Protein 7CKJ (pdb70)

Sequence (206 aa):
MRGIVTIDGPSASGKSSVARRVAAALGVPYLSSGLLYRAAAFLALRAGVDPGDEEGLLALLEGLGVRLLAQAEGNRVLADGEDLTSFLHTPEVDRVVSAVARLPGVRAWVNRRLKEVPPPFVAEGRDMGTAVFPEAAHKFYLTASPEVRAWRRARERPQAYEEVLRDLLRRDERDQSAPAPDALVLDTGGMTLDEVVAWVLAHIRR

InterPro domains:
  IPR003136 Cytidylate kinase [MF_00238] (3-208)
  IPR003136 Cytidylate kinase [TIGR00017] (3-204)
  IPR011994 Cytidylate kinase domain [PF02224] (5-207)
  IPR011994 Cytidylate kinase domain [cd02020] (4-190)
  IPR027417 P-loop containing nucleoside triphosphate hydrolase [G3DSA:3.40.50.300] (1-208)
  IPR027417 P-loop containing nucleoside triphosphate hydrolase [SSF52540] (4-207)

Solvent-accessible surface area: 10203 Å² total; per-residue (Å²): 60,222,29,14,0,0,0,8,0,30,17,21,0,11,18,49,35,0,0,81,82,0,1,60,52,33,67,20,62,18,3,15,3,26,7,0,17,31,0,0,1,11,15,5,75,150,48,69,58,102,50,61,77,55,149,27,0,32,66,37,0,95,63,57,36,0,121,34,48,46,86,72,161,19,8,88,0,24,4,122,60,99,56,4,10,90,83,0,92,35,27,69,0,10,118,50,27,48,41,4,20,179,19,103,10,0,70,43,2,0,22,114,50,0,124,129,42,106,74,40,0,0,0,1,2,93,11,0,4,50,61,6,7,79,121,6,77,48,13,6,20,0,43,14,44,42,89,40,11,0,152,55,28,15,169,129,28,119,38,68,72,107,62,8,26,111,15,2,77,127,68,67,135,173,141,176,28,62,49,10,140,92,17,54,72,17,71,5,48,70,46,81,42,91,90,0,13,62,138,0,16,64,55,10,140,226

Structure (mmCIF, N/CA/C/O backbone):
data_7CKJ
#
_entry.id   7CKJ
#
_cell.length_a   61.746
_cell.length_b   61.746
_cell.length_c   111.332
_cell.angle_alpha   90.000
_cell.angle_beta   90.000
_cell.angle_gamma   120.000
#
_symmetry.space_group_name_H-M   'P 65'
#
loop_
_entity.id
_entity.type
_entity.pdbx_description
1 polymer 'Cytidylate kinase'
2 non-polymer "CYTIDINE-5'-MONOPHOSPHATE"
3 water water
#
loop_
_atom_site.group_PDB
_atom_site.id
_atom_site.type_symbol
_atom_site.label_atom_id
_atom_site.label_alt_id
_atom_site.label_comp_id
_atom_site.label_asym_id
_atom_site.label_entity_id
_atom_site.label_seq_id
_atom_site.pdbx_PDB_ins_code
_atom_site.Cartn_x
_atom_site.Cartn_y
_atom_site.Cartn_z
_atom_site.occupancy
_atom_site.B_iso_or_equiv
_atom_site.auth_seq_id
_atom_site.auth_comp_id
_atom_site.auth_asym_id
_atom_site.auth_atom_id
_atom_site.pdbx_PDB_model_num
ATOM 1 N N . MET A 1 1 ? 47.341 5.301 -18.075 1.00 25.54 1 MET A N 1
ATOM 2 C CA . MET A 1 1 ? 47.718 5.789 -16.730 1.00 23.90 1 MET A CA 1
ATOM 3 C C . MET A 1 1 ? 48.086 4.551 -15.914 1.00 25.19 1 MET A C 1
ATOM 4 O O . MET A 1 1 ? 47.228 3.724 -15.576 1.00 25.76 1 MET A O 1
ATOM 9 N N . ARG A 1 2 ? 49.377 4.408 -15.623 1.00 26.46 2 ARG A N 1
ATOM 10 C CA . ARG A 1 2 ? 49.860 3.246 -14.871 1.00 27.42 2 ARG A CA 1
ATOM 11 C C . ARG A 1 2 ? 50.302 3.559 -13.437 1.00 25.94 2 ARG A C 1
ATOM 12 O O . ARG A 1 2 ? 50.775 2.662 -12.713 1.00 26.82 2 ARG A O 1
ATOM 20 N N . GLY A 1 3 ? 50.185 4.831 -13.047 1.00 24.07 3 GLY A N 1
ATOM 21 C CA . GLY A 1 3 ? 50.540 5.269 -11.710 1.00 20.70 3 GLY A CA 1
ATOM 22 C C . GLY A 1 3 ? 49.295 5.591 -10.885 1.00 18.17 3 GLY A C 1
ATOM 23 O O . GLY A 1 3 ? 48.272 4.916 -10.976 1.00 18.04 3 GLY A O 1
ATOM 24 N N . ILE A 1 4 ? 49.419 6.639 -10.094 1.00 16.85 4 ILE A N 1
ATOM 25 C CA . ILE A 1 4 ? 48.314 7.041 -9.234 1.00 15.49 4 ILE A CA 1
ATOM 26 C C . ILE A 1 4 ? 47.831 8.429 -9.533 1.00 14.94 4 ILE A C 1
ATOM 27 O O . ILE A 1 4 ? 48.604 9.347 -9.729 1.00 14.70 4 ILE A O 1
ATOM 32 N N . VAL A 1 5 ? 46.507 8.572 -9.496 1.00 11.94 5 VAL A N 1
ATOM 33 C CA . VAL A 1 5 ? 45.849 9.852 -9.609 1.00 12.12 5 VAL A CA 1
ATOM 34 C C . VAL A 1 5 ? 45.209 10.103 -8.247 1.00 11.57 5 VAL A C 1
ATOM 35 O O . VAL A 1 5 ? 44.559 9.204 -7.700 1.00 12.20 5 VAL A O 1
ATOM 39 N N . THR A 1 6 ? 45.367 11.299 -7.710 1.00 11.01 6 THR A N 1
ATOM 40 C CA . THR A 1 6 ? 44.655 11.643 -6.469 1.00 10.70 6 THR A CA 1
ATOM 41 C C . THR A 1 6 ? 43.704 12.778 -6.747 1.00 10.81 6 THR A C 1
ATOM 42 O O . THR A 1 6 ? 44.023 13.711 -7.500 1.00 11.38 6 THR A O 1
ATOM 46 N N . ILE A 1 7 ? 42.523 12.702 -6.125 1.00 10.16 7 ILE A N 1
ATOM 47 C CA . ILE A 1 7 ? 41.485 13.749 -6.270 1.00 9.85 7 ILE A CA 1
ATOM 48 C C . ILE A 1 7 ? 40.979 14.013 -4.875 1.00 11.15 7 ILE A C 1
ATOM 49 O O . ILE A 1 7 ? 40.312 13.172 -4.286 1.00 11.55 7 ILE A O 1
ATOM 54 N N . ASP A 1 8 ? 41.404 15.129 -4.297 1.00 10.78 8 ASP A N 1
ATOM 55 C CA . ASP A 1 8 ? 40.999 15.515 -2.946 1.00 11.55 8 ASP A CA 1
ATOM 56 C C . ASP A 1 8 ? 40.066 16.728 -2.923 1.00 11.28 8 ASP A C 1
ATOM 57 O O . ASP A 1 8 ? 40.007 17.497 -3.911 1.00 12.34 8 ASP A O 1
ATOM 62 N N . GLY A 1 9 ? 39.314 16.891 -1.834 1.00 11.61 9 GLY A N 1
ATOM 63 C CA . GLY A 1 9 ? 38.479 18.072 -1.737 1.00 12.23 9 GLY A CA 1
ATOM 64 C C . GLY A 1 9 ? 37.696 17.920 -0.458 1.00 12.97 9 GLY A C 1
ATOM 65 O O . GLY A 1 9 ? 37.663 16.829 0.193 1.00 11.54 9 GLY A O 1
ATOM 66 N N . PRO A 1 10 ? 37.000 18.969 -0.083 1.00 11.78 10 PRO A N 1
ATOM 67 C CA . PRO A 1 10 ? 36.204 18.925 1.126 1.00 11.49 10 PRO A CA 1
ATOM 68 C C . PRO A 1 10 ? 34.907 18.108 0.884 1.00 10.62 10 PRO A C 1
ATOM 69 O O . PRO A 1 10 ? 34.630 17.643 -0.245 1.00 10.77 10 PRO A O 1
ATOM 73 N N . SER A 1 11 ? 34.096 17.950 1.937 1.00 12.16 11 SER A N 1
ATOM 74 C CA . SER A 1 11 ? 32.873 17.158 1.733 1.00 13.59 11 SER A CA 1
ATOM 75 C C . SER A 1 11 ? 31.942 17.713 0.666 1.00 14.20 11 SER A C 1
ATOM 76 O O . SER A 1 11 ? 31.801 18.943 0.522 1.00 13.77 11 SER A O 1
ATOM 79 N N . ALA A 1 12 ? 31.374 16.811 -0.110 1.00 13.47 12 ALA A N 1
ATOM 80 C CA . ALA A 1 12 ? 30.454 17.149 -1.192 1.00 13.99 12 ALA A CA 1
ATOM 81 C C . ALA A 1 12 ? 31.050 18.110 -2.238 1.00 14.56 12 ALA A C 1
ATOM 82 O O . ALA A 1 12 ? 30.327 18.819 -2.960 1.00 15.73 12 ALA A O 1
ATOM 84 N N . SER A 1 13 ? 32.367 18.113 -2.381 1.00 12.74 13 SER A N 1
ATOM 85 C CA . SER A 1 13 ? 33.017 18.936 -3.398 1.00 13.69 13 SER A CA 1
ATOM 86 C C . SER A 1 13 ? 32.931 18.300 -4.790 1.00 14.20 13 SER A C 1
ATOM 87 O O . SER A 1 13 ? 33.287 18.947 -5.787 1.00 15.08 13 SER A O 1
ATOM 90 N N . GLY A 1 14 ? 32.497 17.040 -4.867 1.00 14.31 14 GLY A N 1
ATOM 91 C CA . GLY A 1 14 ? 32.411 16.331 -6.146 1.00 14.72 14 GLY A CA 1
ATOM 92 C C . GLY A 1 14 ? 33.564 15.332 -6.323 1.00 12.91 14 GLY A C 1
ATOM 93 O O . GLY A 1 14 ? 33.513 14.604 -7.317 1.00 14.11 14 GLY A O 1
ATOM 94 N N . LYS A 1 15 ? 34.547 15.285 -5.410 1.00 13.87 15 LYS A N 1
ATOM 95 C CA . LYS A 1 15 ? 35.672 14.380 -5.639 1.00 12.87 15 LYS A CA 1
ATOM 96 C C . LYS A 1 15 ? 35.284 12.919 -5.786 1.00 13.34 15 LYS A C 1
ATOM 97 O O . LYS A 1 15 ? 35.932 12.210 -6.538 1.00 13.29 15 LYS A O 1
ATOM 103 N N . SER A 1 16 ? 34.219 12.485 -5.124 1.00 14.28 16 SER A N 1
ATOM 104 C CA . SER A 1 16 ? 33.855 11.069 -5.257 1.00 14.13 16 SER A CA 1
ATOM 105 C C . SER A 1 16 ? 33.334 10.708 -6.636 1.00 13.56 16 SER A C 1
ATOM 106 O O . SER A 1 16 ? 33.869 9.779 -7.277 1.00 15.04 16 SER A O 1
ATOM 109 N N . SER A 1 17 ? 32.332 11.449 -7.144 1.00 12.65 17 SER A N 1
ATOM 110 C CA . SER A 1 17 ? 31.813 11.168 -8.454 1.00 13.05 17 SER A CA 1
ATOM 111 C C . SER A 1 17 ? 32.848 11.468 -9.530 1.00 12.09 17 SER A C 1
ATOM 112 O O . SER A 1 17 ? 32.949 10.744 -10.509 1.00 14.45 17 SER A O 1
ATOM 115 N N . VAL A 1 18 ? 33.665 12.514 -9.355 1.00 12.13 18 VAL A N 1
ATOM 116 C CA . VAL A 1 18 ? 34.681 12.793 -10.374 1.00 12.20 18 VAL A CA 1
ATOM 117 C C . VAL A 1 18 ? 35.679 11.628 -10.393 1.00 11.95 18 VAL A C 1
ATOM 118 O O . VAL A 1 18 ? 36.069 11.173 -11.477 1.00 13.51 18 VAL A O 1
ATOM 122 N N . ALA A 1 19 ? 36.097 11.160 -9.215 1.00 12.48 19 ALA A N 1
ATOM 123 C CA . ALA A 1 19 ? 37.047 10.052 -9.169 1.00 12.08 19 ALA A CA 1
ATOM 124 C C . ALA A 1 19 ? 36.490 8.790 -9.799 1.00 11.89 19 ALA A C 1
ATOM 125 O O . ALA A 1 19 ? 37.172 8.143 -10.575 1.00 12.46 19 ALA A O 1
ATOM 127 N N . ARG A 1 20 ? 35.244 8.464 -9.485 1.00 13.03 20 ARG A N 1
ATOM 128 C CA . ARG A 1 20 ? 34.633 7.289 -10.075 1.00 13.17 20 ARG A CA 1
ATOM 129 C C . ARG A 1 20 ? 34.608 7.404 -11.599 1.00 13.41 20 ARG A C 1
ATOM 130 O O . ARG A 1 20 ? 34.930 6.440 -12.311 1.00 14.72 20 ARG A O 1
ATOM 138 N N . ARG A 1 21 ? 34.208 8.564 -12.129 1.00 12.33 21 ARG A N 1
ATOM 139 C CA . ARG A 1 21 ? 34.110 8.751 -13.592 1.00 13.35 21 ARG A CA 1
ATOM 140 C C . ARG A 1 21 ? 35.471 8.779 -14.293 1.00 12.75 21 ARG A C 1
ATOM 141 O O . ARG A 1 21 ? 35.638 8.227 -15.371 1.00 14.48 21 ARG A O 1
ATOM 149 N N . VAL A 1 22 ? 36.439 9.435 -13.676 1.00 12.43 22 VAL A N 1
ATOM 150 C CA . VAL A 1 22 ? 37.752 9.505 -14.238 1.00 12.50 22 VAL A CA 1
ATOM 151 C C . VAL A 1 22 ? 38.329 8.079 -14.274 1.00 11.48 22 VAL A C 1
ATOM 152 O O . VAL A 1 22 ? 38.899 7.683 -15.293 1.00 12.92 22 VAL A O 1
ATOM 156 N N . ALA A 1 23 ? 38.243 7.364 -13.145 1.00 12.62 23 ALA A N 1
ATOM 157 C CA . ALA A 1 23 ? 38.748 6.016 -13.101 1.00 11.98 23 ALA A CA 1
ATOM 158 C C . ALA A 1 23 ? 38.092 5.145 -14.164 1.00 14.11 23 ALA A C 1
ATOM 159 O O . ALA A 1 23 ? 38.798 4.413 -14.847 1.00 14.31 23 ALA A O 1
ATOM 161 N N . ALA A 1 24 ? 36.772 5.214 -14.288 1.00 14.15 24 ALA A N 1
ATOM 162 C CA . ALA A 1 24 ? 36.125 4.381 -15.314 1.00 16.15 24 ALA A CA 1
ATOM 163 C C . ALA A 1 24 ? 36.649 4.692 -16.711 1.00 18.14 24 ALA A C 1
ATOM 164 O O . ALA A 1 24 ? 36.891 3.802 -17.539 1.00 19.52 24 ALA A O 1
ATOM 166 N N . ALA A 1 25 ? 36.790 5.979 -17.010 1.00 15.82 25 ALA A N 1
ATOM 167 C CA . ALA A 1 25 ? 37.271 6.386 -18.309 1.00 16.81 25 ALA A CA 1
ATOM 168 C C . ALA A 1 25 ? 38.689 5.912 -18.600 1.00 16.52 25 ALA A C 1
ATOM 169 O O . ALA A 1 25 ? 39.036 5.718 -19.755 1.00 18.27 25 ALA A O 1
ATOM 171 N N . LEU A 1 26 ? 39.514 5.721 -17.566 1.00 16.40 26 LEU A N 1
ATOM 172 C CA . LEU A 1 26 ? 40.892 5.274 -17.685 1.00 14.83 26 LEU A CA 1
ATOM 173 C C . LEU A 1 26 ? 41.028 3.750 -17.624 1.00 16.52 26 LEU A C 1
ATOM 174 O O . LEU A 1 26 ? 42.119 3.201 -17.903 1.00 18.35 26 LEU A O 1
ATOM 179 N N . GLY A 1 27 ? 39.954 3.109 -17.203 1.00 16.32 27 GLY A N 1
ATOM 180 C CA . GLY A 1 27 ? 39.968 1.655 -17.049 1.00 17.58 27 GLY A CA 1
ATOM 181 C C . GLY A 1 27 ? 40.807 1.213 -15.868 1.00 18.58 27 GLY A C 1
ATOM 182 O O . GLY A 1 27 ? 41.547 0.228 -15.951 1.00 18.58 27 GLY A O 1
ATOM 183 N N . VAL A 1 28 ? 40.696 1.943 -14.751 1.00 15.38 28 VAL A N 1
ATOM 184 C CA . VAL A 1 28 ? 41.440 1.613 -13.533 1.00 15.05 28 VAL A CA 1
ATOM 185 C C . VAL A 1 28 ? 40.484 1.727 -12.341 1.00 15.54 28 VAL A C 1
ATOM 186 O O . VAL A 1 28 ? 39.419 2.327 -12.445 1.00 15.05 28 VAL A O 1
ATOM 190 N N . PRO A 1 29 ? 40.835 1.113 -11.219 1.00 15.69 29 PRO A N 1
ATOM 191 C CA . PRO A 1 29 ? 39.930 1.235 -10.085 1.00 14.34 29 PRO A CA 1
ATOM 192 C C . PRO A 1 29 ? 39.986 2.632 -9.437 1.00 13.80 29 PRO A C 1
ATOM 193 O O . PRO A 1 29 ? 40.971 3.404 -9.598 1.00 13.99 29 PRO A O 1
ATOM 197 N N . TYR A 1 30 ? 38.934 2.928 -8.706 1.00 14.20 30 TYR A N 1
ATOM 198 C CA . TYR A 1 30 ? 39.032 4.105 -7.856 1.00 14.33 30 TYR A CA 1
ATOM 199 C C . TYR A 1 30 ? 38.839 3.610 -6.391 1.00 14.52 30 TYR A C 1
ATOM 200 O O . TYR A 1 30 ? 38.182 2.585 -6.114 1.00 14.63 30 TYR A O 1
ATOM 209 N N . LEU A 1 31 ? 39.491 4.340 -5.496 1.00 12.14 31 LEU A N 1
ATOM 210 C CA . LEU A 1 31 ? 39.492 4.059 -4.060 1.00 12.44 31 LEU A CA 1
ATOM 211 C C . LEU A 1 31 ? 38.864 5.225 -3.306 1.00 11.53 31 LEU A C 1
ATOM 212 O O . LEU A 1 31 ? 39.408 6.339 -3.364 1.00 12.77 31 LEU A O 1
ATOM 217 N N . SER A 1 32 ? 37.785 4.958 -2.562 1.00 12.01 32 SER A N 1
ATOM 218 C CA . SER A 1 32 ? 37.163 6.011 -1.772 1.00 13.06 32 SER A CA 1
ATOM 219 C C . SER A 1 32 ? 37.664 5.964 -0.312 1.00 11.14 32 SER A C 1
ATOM 220 O O . SER A 1 32 ? 37.167 5.178 0.524 1.00 13.07 32 SER A O 1
ATOM 223 N N . SER A 1 33 ? 38.620 6.785 0.052 1.00 10.11 33 SER A N 1
ATOM 224 C CA . SER A 1 33 ? 39.143 6.764 1.416 1.00 9.98 33 SER A CA 1
ATOM 225 C C . SER A 1 33 ? 38.066 7.057 2.435 1.00 11.17 33 SER A C 1
ATOM 226 O O . SER A 1 33 ? 38.021 6.462 3.525 1.00 11.47 33 SER A O 1
ATOM 229 N N . GLY A 1 34 ? 37.149 7.968 2.087 1.00 10.72 34 GLY A N 1
ATOM 230 C CA . GLY A 1 34 ? 36.092 8.281 3.020 1.00 10.56 34 GLY A CA 1
ATOM 231 C C . GLY A 1 34 ? 35.174 7.141 3.360 1.00 8.93 34 GLY A C 1
ATOM 232 O O . GLY A 1 34 ? 34.632 7.144 4.446 1.00 10.14 34 GLY A O 1
ATOM 233 N N . LEU A 1 35 ? 34.988 6.207 2.432 1.00 10.54 35 LEU A N 1
ATOM 234 C CA . LEU A 1 35 ? 34.145 5.076 2.716 1.00 10.15 35 LEU A CA 1
ATOM 235 C C . LEU A 1 35 ? 34.770 4.260 3.855 1.00 10.37 35 LEU A C 1
ATOM 236 O O . LEU A 1 35 ? 34.036 3.739 4.698 1.00 10.72 35 LEU A O 1
ATOM 241 N N . LEU A 1 36 ? 36.112 4.185 3.948 1.00 10.34 36 LEU A N 1
ATOM 242 C CA . LEU A 1 36 ? 36.706 3.464 5.056 1.00 9.63 36 LEU A CA 1
ATOM 243 C C . LEU A 1 36 ? 36.498 4.184 6.392 1.00 9.59 36 LEU A C 1
ATOM 244 O O . LEU A 1 36 ? 36.227 3.583 7.411 1.00 10.87 36 LEU A O 1
ATOM 249 N N . TYR A 1 37 ? 36.612 5.525 6.379 1.00 9.99 37 TYR A N 1
ATOM 250 C CA . TYR A 1 37 ? 36.361 6.259 7.626 1.00 9.38 37 TYR A CA 1
ATOM 251 C C . TYR A 1 37 ? 34.884 6.090 8.021 1.00 8.36 37 TYR A C 1
ATOM 252 O O . TYR A 1 37 ? 34.582 5.922 9.220 1.00 8.72 37 TYR A O 1
ATOM 261 N N . ARG A 1 38 ? 33.976 6.172 7.026 1.00 9.08 38 ARG A N 1
ATOM 262 C CA . ARG A 1 38 ? 32.548 5.959 7.307 1.00 9.49 38 ARG A CA 1
ATOM 263 C C . ARG A 1 38 ? 32.315 4.571 7.897 1.00 11.02 38 ARG A C 1
ATOM 264 O O . ARG A 1 38 ? 31.550 4.440 8.869 1.00 10.77 38 ARG A O 1
ATOM 272 N N . ALA A 1 39 ? 32.957 3.548 7.324 1.00 10.76 39 ALA A N 1
ATOM 273 C CA . ALA A 1 39 ? 32.804 2.206 7.884 1.00 9.94 39 ALA A CA 1
ATOM 274 C C . ALA A 1 39 ? 33.321 2.133 9.339 1.00 10.95 39 ALA A C 1
ATOM 275 O O . ALA A 1 39 ? 32.708 1.525 10.188 1.00 10.92 39 ALA A O 1
ATOM 277 N N . ALA A 1 40 ? 34.463 2.757 9.630 1.00 10.26 40 ALA A N 1
ATOM 278 C CA . ALA A 1 40 ? 34.970 2.705 10.986 1.00 11.28 40 ALA A CA 1
ATOM 279 C C . ALA A 1 40 ? 33.961 3.366 11.932 1.00 11.72 40 ALA A C 1
ATOM 280 O O . ALA A 1 40 ? 33.708 2.871 13.040 1.00 12.22 40 ALA A O 1
ATOM 282 N N . ALA A 1 41 ? 33.362 4.495 11.529 1.00 10.94 41 ALA A N 1
ATOM 283 C CA . ALA A 1 41 ? 32.375 5.161 12.380 1.00 11.36 41 ALA A CA 1
ATOM 284 C C . ALA A 1 41 ? 31.124 4.312 12.587 1.00 10.19 41 ALA A C 1
ATOM 285 O O . ALA A 1 41 ? 30.651 4.200 13.739 1.00 11.11 41 ALA A O 1
ATOM 287 N N . PHE A 1 42 ? 30.609 3.775 11.491 1.00 10.33 42 PHE A N 1
ATOM 288 C CA . PHE A 1 42 ? 29.420 2.914 11.573 1.00 11.19 42 PHE A CA 1
ATOM 289 C C . PHE A 1 42 ? 29.689 1.711 12.469 1.00 12.95 42 PHE A C 1
ATOM 290 O O . PHE A 1 42 ? 28.874 1.386 13.342 1.00 13.29 42 PHE A O 1
ATOM 298 N N . LEU A 1 43 ? 30.828 1.068 12.281 1.00 12.54 43 LEU A N 1
ATOM 299 C CA . LEU A 1 43 ? 31.118 -0.096 13.125 1.00 12.59 43 LEU A CA 1
ATOM 300 C C . LEU A 1 43 ? 31.270 0.320 14.581 1.00 12.35 43 LEU A C 1
ATOM 301 O O . LEU A 1 43 ? 30.757 -0.367 15.476 1.00 13.32 43 LEU A O 1
ATOM 306 N N . ALA A 1 44 ? 31.943 1.444 14.870 1.00 10.55 44 ALA A N 1
ATOM 307 C CA . ALA A 1 44 ? 32.091 1.875 16.266 1.00 11.89 44 ALA A CA 1
ATOM 308 C C . ALA A 1 44 ? 30.698 2.143 16.874 1.00 11.29 44 ALA A C 1
ATOM 309 O O . ALA A 1 44 ? 30.457 1.778 18.043 1.00 12.36 44 ALA A O 1
ATOM 311 N N . LEU A 1 45 ? 29.813 2.763 16.117 1.00 11.50 45 LEU A N 1
ATOM 312 C CA . LEU A 1 45 ? 28.453 3.029 16.635 1.00 13.26 45 LEU A CA 1
ATOM 313 C C . LEU A 1 45 ? 27.742 1.727 16.954 1.00 14.42 45 LEU A C 1
ATOM 314 O O . LEU A 1 45 ? 27.294 1.522 18.083 1.00 15.64 45 LEU A O 1
ATOM 319 N N . ARG A 1 46 ? 27.685 0.851 15.969 1.00 13.30 46 ARG A N 1
ATOM 320 C CA . ARG A 1 46 ? 26.926 -0.400 16.159 1.00 15.28 46 ARG A CA 1
ATOM 321 C C . ARG A 1 46 ? 27.535 -1.274 17.216 1.00 14.49 46 ARG A C 1
ATOM 322 O O . ARG A 1 46 ? 26.803 -2.034 17.929 1.00 16.54 46 ARG A O 1
ATOM 330 N N . ALA A 1 47 ? 28.839 -1.215 17.368 1.00 13.21 47 ALA A N 1
ATOM 331 C CA . ALA A 1 47 ? 29.496 -2.027 18.370 1.00 12.53 47 ALA A CA 1
ATOM 332 C C . ALA A 1 47 ? 29.265 -1.561 19.813 1.00 14.20 47 ALA A C 1
ATOM 333 O O . ALA A 1 47 ? 29.525 -2.276 20.777 1.00 13.73 47 ALA A O 1
ATOM 335 N N . GLY A 1 48 ? 28.797 -0.332 19.973 1.00 13.22 48 GLY A N 1
ATOM 336 C CA . GLY A 1 48 ? 28.565 0.146 21.331 1.00 14.78 48 GLY A CA 1
ATOM 337 C C . GLY A 1 48 ? 29.823 0.492 22.096 1.00 13.85 48 GLY A C 1
ATOM 338 O O . GLY A 1 48 ? 29.814 0.490 23.329 1.00 16.11 48 GLY A O 1
ATOM 339 N N . VAL A 1 49 ? 30.936 0.752 21.411 1.00 14.95 49 VAL A N 1
ATOM 340 C CA . VAL A 1 49 ? 32.157 1.096 22.095 1.00 14.41 49 VAL A CA 1
ATOM 341 C C . VAL A 1 49 ? 32.222 2.629 22.289 1.00 13.84 49 VAL A C 1
ATOM 342 O O . VAL A 1 49 ? 31.481 3.375 21.632 1.00 13.83 49 VAL A O 1
ATOM 346 N N . ASP A 1 50 ? 33.146 3.042 23.150 1.00 14.99 50 ASP A N 1
ATOM 347 C CA . ASP A 1 50 ? 33.457 4.454 23.353 1.00 14.80 50 ASP A CA 1
ATOM 348 C C . ASP A 1 50 ? 34.569 4.636 22.313 1.00 16.02 50 ASP A C 1
ATOM 349 O O . ASP A 1 50 ? 35.619 3.970 22.405 1.00 17.37 50 ASP A O 1
ATOM 354 N N . PRO A 1 51 ? 34.349 5.514 21.318 1.00 16.67 51 PRO A N 1
ATOM 355 C CA . PRO A 1 51 ? 35.351 5.742 20.275 1.00 19.37 51 PRO A CA 1
ATOM 356 C C . PRO A 1 51 ? 36.600 6.406 20.755 1.00 21.78 51 PRO A C 1
ATOM 357 O O . PRO A 1 51 ? 37.586 6.485 20.016 1.00 24.96 51 PRO A O 1
ATOM 361 N N . GLY A 1 52 ? 36.585 6.874 21.985 1.00 21.41 52 GLY A N 1
ATOM 362 C CA . GLY A 1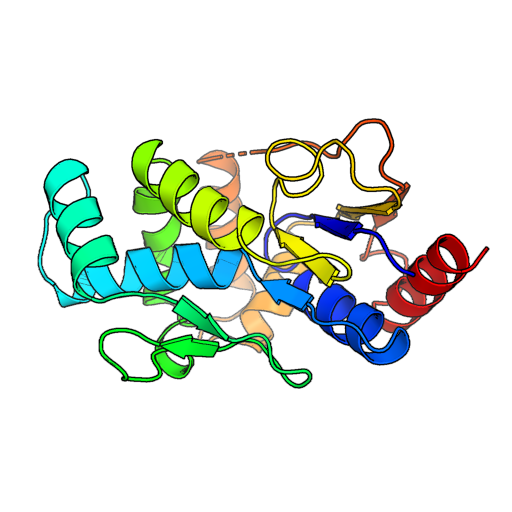 52 ? 37.806 7.442 22.541 1.00 23.14 52 GLY A CA 1
ATOM 363 C C . GLY A 1 52 ? 38.795 6.317 22.876 1.00 23.06 52 GLY A C 1
ATOM 364 O O . GLY A 1 52 ? 39.985 6.579 23.088 1.00 26.64 52 GLY A O 1
ATOM 365 N N . ASP A 1 53 ? 38.325 5.056 22.958 1.00 23.47 53 ASP A N 1
ATOM 366 C CA . ASP A 1 53 ? 39.217 3.908 23.233 1.00 24.07 53 ASP A CA 1
ATOM 367 C C . ASP A 1 53 ? 39.769 3.443 21.862 1.00 23.77 53 ASP A C 1
ATOM 368 O O . ASP A 1 53 ? 39.226 2.521 21.230 1.00 23.00 53 ASP A O 1
ATOM 373 N N . GLU A 1 54 ? 40.861 4.059 21.386 1.00 24.10 54 GLU A N 1
ATOM 374 C CA . GLU A 1 54 ? 41.400 3.710 20.066 1.00 24.09 54 GLU A CA 1
ATOM 375 C C . GLU A 1 54 ? 41.854 2.253 19.917 1.00 22.42 54 GLU A C 1
ATOM 376 O O . GLU A 1 54 ? 41.656 1.626 18.887 1.00 21.52 54 GLU A O 1
ATOM 382 N N . GLU A 1 55 ? 42.446 1.721 20.986 1.00 23.55 55 GLU A N 1
ATOM 383 C CA . GLU A 1 55 ? 42.943 0.346 20.995 1.00 24.13 55 GLU A CA 1
ATOM 384 C C . GLU A 1 55 ? 41.806 -0.623 20.759 1.00 22.12 55 GLU A C 1
ATOM 385 O O . GLU A 1 55 ? 41.915 -1.553 19.952 1.00 23.62 55 GLU A O 1
ATOM 391 N N . GLY A 1 56 ? 40.701 -0.398 21.456 1.00 20.29 56 GLY A N 1
ATOM 392 C CA . GLY A 1 56 ? 39.568 -1.306 21.280 1.00 18.17 56 GLY A CA 1
ATOM 393 C C . GLY A 1 56 ? 38.911 -1.161 19.935 1.00 16.22 56 GLY A C 1
ATOM 394 O O . GLY A 1 56 ? 38.419 -2.108 19.334 1.00 17.24 56 GLY A O 1
ATOM 395 N N . LEU A 1 57 ? 38.875 0.069 19.411 1.00 18.19 57 LEU A N 1
ATOM 396 C CA . LEU A 1 57 ? 38.267 0.277 18.110 1.00 18.23 57 LEU A CA 1
ATOM 397 C C . LEU A 1 57 ? 39.147 -0.383 17.026 1.00 15.39 57 LEU A C 1
ATOM 398 O O . LEU A 1 57 ? 38.647 -1.027 16.118 1.00 16.21 57 LEU A O 1
ATOM 403 N N . LEU A 1 58 ? 40.459 -0.180 17.149 1.00 18.28 58 LEU A N 1
ATOM 404 C CA . LEU A 1 58 ? 41.358 -0.798 16.187 1.00 17.70 58 LEU A CA 1
ATOM 405 C C . LEU A 1 58 ? 41.261 -2.339 16.265 1.00 17.20 58 LEU A C 1
ATOM 406 O O . LEU A 1 58 ? 41.341 -2.976 15.244 1.00 16.74 58 LEU A O 1
ATOM 411 N N . ALA A 1 59 ? 41.020 -2.914 17.454 1.00 18.38 59 ALA A N 1
ATOM 412 C CA . ALA A 1 59 ? 40.893 -4.380 17.519 1.00 17.69 59 ALA A CA 1
ATOM 413 C C . ALA A 1 59 ? 39.600 -4.816 16.802 1.00 18.60 59 ALA A C 1
ATOM 414 O O . ALA A 1 59 ? 39.529 -5.890 16.149 1.00 19.14 59 ALA A O 1
ATOM 416 N N . LEU A 1 60 ? 38.555 -3.994 16.923 1.00 17.25 60 LEU A N 1
ATOM 417 C CA . LEU A 1 60 ? 37.315 -4.262 16.250 1.00 18.65 60 LEU A CA 1
ATOM 418 C C . LEU A 1 60 ? 37.564 -4.185 14.740 1.00 19.66 60 LEU A C 1
ATOM 419 O O . LEU A 1 60 ? 37.179 -5.078 14.036 1.00 21.96 60 LEU A O 1
ATOM 424 N N . LEU A 1 61 ? 38.203 -3.102 14.260 1.00 20.47 61 LEU A N 1
ATOM 425 C CA . LEU A 1 61 ? 38.406 -2.949 12.805 1.00 21.88 61 LEU A CA 1
ATOM 426 C C . LEU A 1 61 ? 39.247 -4.022 12.167 1.00 22.47 61 LEU A C 1
ATOM 427 O O . LEU A 1 61 ? 38.947 -4.507 11.061 1.00 23.73 61 LEU A O 1
ATOM 432 N N . GLU A 1 62 ? 40.290 -4.407 12.881 1.00 23.65 62 GLU A N 1
ATOM 433 C CA . GLU A 1 62 ? 41.184 -5.456 12.397 1.00 26.32 62 GLU A CA 1
ATOM 434 C C . GLU A 1 62 ? 40.515 -6.817 12.523 1.00 26.12 62 GLU A C 1
ATOM 435 O O . GLU A 1 62 ? 40.586 -7.653 11.617 1.00 27.24 62 GLU A O 1
ATOM 441 N N . GLY A 1 63 ? 39.791 -7.016 13.611 1.00 24.42 63 GLY A N 1
ATOM 442 C CA . GLY A 1 63 ? 39.127 -8.288 13.797 1.00 24.01 63 GLY A CA 1
ATOM 443 C C . GLY A 1 63 ? 38.048 -8.645 12.788 1.00 24.59 63 GLY A C 1
ATOM 444 O O . GLY A 1 63 ? 37.830 -9.820 12.442 1.00 27.00 63 GLY A O 1
ATOM 445 N N . LEU A 1 64 ? 37.338 -7.657 12.273 1.00 22.43 64 LEU A N 1
ATOM 446 C CA . LEU A 1 64 ? 36.290 -7.954 11.330 1.00 22.65 64 LEU A CA 1
ATOM 447 C C . LEU A 1 64 ? 36.819 -7.994 9.892 1.00 23.27 64 LEU A C 1
ATOM 448 O O . LEU A 1 64 ? 36.046 -8.113 8.933 1.00 24.85 64 LEU A O 1
ATOM 453 N N . GLY A 1 65 ? 38.129 -7.852 9.743 1.00 22.30 65 GLY A N 1
ATOM 454 C CA . GLY A 1 65 ? 38.703 -7.850 8.402 1.00 23.26 65 GLY A CA 1
ATOM 455 C C . GLY A 1 65 ? 38.035 -6.865 7.460 1.00 23.08 65 GLY A C 1
ATOM 456 O O . GLY A 1 65 ? 37.762 -7.175 6.294 1.00 25.31 65 GLY A O 1
ATOM 457 N N . VAL A 1 66 ? 37.778 -5.665 7.942 1.00 24.22 66 VAL A N 1
ATOM 458 C CA . VAL A 1 66 ? 37.131 -4.675 7.107 1.00 23.26 66 VAL A CA 1
ATOM 459 C C . VAL A 1 66 ? 37.948 -4.430 5.836 1.00 24.61 66 VAL A C 1
ATOM 460 O O . VAL A 1 66 ? 39.167 -4.189 5.898 1.00 25.56 66 VAL A O 1
ATOM 464 N N . ARG A 1 67 ? 37.304 -4.531 4.682 1.00 23.30 67 ARG A N 1
ATOM 465 C CA . ARG A 1 67 ? 38.040 -4.277 3.454 1.00 23.19 67 ARG A CA 1
ATOM 466 C C . ARG A 1 67 ? 37.236 -3.510 2.431 1.00 21.91 67 ARG A C 1
ATOM 467 O O . ARG A 1 67 ? 35.993 -3.614 2.357 1.00 19.29 67 ARG A O 1
ATOM 475 N N . LEU A 1 68 ? 37.977 -2.707 1.671 1.00 21.08 68 LEU A N 1
ATOM 476 C CA . LEU A 1 68 ? 37.440 -1.901 0.612 1.00 19.61 68 LEU A CA 1
ATOM 477 C C . LEU A 1 68 ? 37.442 -2.689 -0.710 1.00 18.49 68 LEU A C 1
ATOM 478 O O . LEU A 1 68 ? 38.495 -3.223 -1.095 1.00 20.19 68 LEU A O 1
ATOM 483 N N . LEU A 1 69 ? 36.293 -2.764 -1.383 1.00 19.35 69 LEU A N 1
ATOM 484 C CA . LEU A 1 69 ? 36.163 -3.479 -2.674 1.00 21.54 69 LEU A CA 1
ATOM 485 C C . LEU A 1 69 ? 35.972 -2.400 -3.722 1.00 21.96 69 LEU A C 1
ATOM 486 O O . LEU A 1 69 ? 34.948 -1.700 -3.685 1.00 20.96 69 LEU A O 1
ATOM 491 N N . ALA A 1 70 ? 36.929 -2.261 -4.624 1.00 23.20 70 ALA A N 1
ATOM 492 C CA . ALA A 1 70 ? 36.824 -1.262 -5.672 1.00 26.55 70 ALA A CA 1
ATOM 493 C C . ALA A 1 70 ? 36.027 -1.852 -6.826 1.00 29.17 70 ALA A C 1
ATOM 494 O O . ALA A 1 70 ? 36.437 -2.839 -7.446 1.00 30.59 70 ALA A O 1
ATOM 496 N N . GLN A 1 71 ? 34.850 -1.297 -7.079 1.00 31.31 71 GLN A N 1
ATOM 497 C CA . GLN A 1 71 ? 34.023 -1.762 -8.186 1.00 32.09 71 GLN A CA 1
ATOM 498 C C . GLN A 1 71 ? 33.812 -0.500 -8.994 1.00 32.61 71 GLN A C 1
ATOM 499 O O . GLN A 1 71 ? 33.693 0.586 -8.417 1.00 33.16 71 GLN A O 1
ATOM 505 N N . ALA A 1 72 ? 33.777 -0.650 -10.310 1.00 32.58 72 ALA A N 1
ATOM 506 C CA . ALA A 1 72 ? 33.641 0.480 -11.220 1.00 32.65 72 ALA A CA 1
ATOM 507 C C . ALA A 1 72 ? 32.421 1.342 -10.939 1.00 32.46 72 ALA A C 1
ATOM 508 O O . ALA A 1 72 ? 32.481 2.565 -11.057 1.00 31.83 72 ALA A O 1
ATOM 510 N N . GLU A 1 73 ? 31.308 0.706 -10.577 1.00 32.39 73 GLU A N 1
ATOM 511 C CA . GLU A 1 73 ? 30.084 1.439 -10.298 1.00 32.03 73 GLU A CA 1
ATOM 512 C C . GLU A 1 73 ? 30.077 2.107 -8.918 1.00 30.27 73 GLU A C 1
ATOM 513 O O . GLU A 1 73 ? 29.183 2.891 -8.601 1.00 30.15 73 GLU A O 1
ATOM 519 N N . GLY A 1 74 ? 31.068 1.788 -8.093 1.00 27.99 74 GLY A N 1
ATOM 520 C CA . GLY A 1 74 ? 31.112 2.370 -6.768 1.00 25.54 74 GLY A CA 1
ATOM 521 C C . GLY A 1 74 ? 31.766 1.415 -5.779 1.00 23.48 74 GLY A C 1
ATOM 522 O O . GLY A 1 74 ? 31.581 0.191 -5.837 1.00 25.06 74 GLY A O 1
ATOM 523 N N . ASN A 1 75 ? 32.526 1.961 -4.857 1.00 20.06 75 ASN A N 1
ATOM 524 C CA . ASN A 1 75 ? 33.202 1.093 -3.894 1.00 17.36 75 ASN A CA 1
ATOM 525 C C . ASN A 1 75 ? 32.221 0.487 -2.888 1.00 16.56 75 ASN A C 1
ATOM 526 O O . ASN A 1 75 ? 31.147 1.036 -2.638 1.00 16.89 75 ASN A O 1
ATOM 531 N N . ARG A 1 76 ? 32.623 -0.633 -2.297 1.00 16.32 76 ARG A N 1
ATOM 532 C CA . ARG A 1 76 ? 31.829 -1.283 -1.255 1.00 16.84 76 ARG A CA 1
ATOM 533 C C . ARG A 1 76 ? 32.759 -1.557 -0.083 1.00 16.00 76 ARG A C 1
ATOM 534 O O . ARG A 1 76 ? 33.992 -1.644 -0.252 1.00 15.79 76 ARG A O 1
ATOM 542 N N . VAL A 1 77 ? 32.205 -1.624 1.126 1.00 14.31 77 VAL A N 1
ATOM 543 C CA . VAL A 1 77 ? 33.029 -2.019 2.245 1.00 13.62 77 VAL A CA 1
ATOM 544 C C . VAL A 1 77 ? 32.371 -3.248 2.858 1.00 14.23 77 VAL A C 1
ATOM 545 O O . VAL A 1 77 ? 31.177 -3.251 3.145 1.00 14.38 77 VAL A O 1
ATOM 549 N N . LEU A 1 78 ? 33.162 -4.313 3.024 1.00 14.45 78 LEU A N 1
ATOM 550 C CA . LEU A 1 78 ? 32.641 -5.498 3.674 1.00 16.70 78 LEU A CA 1
ATOM 551 C C . LEU A 1 78 ? 33.258 -5.637 5.062 1.00 15.19 78 LEU A C 1
ATOM 552 O O . LEU A 1 78 ? 34.443 -5.301 5.264 1.00 16.21 78 LEU A O 1
ATOM 557 N N . ALA A 1 79 ? 32.480 -6.111 6.034 1.00 16.50 79 ALA A N 1
ATOM 558 C CA . ALA A 1 79 ? 32.987 -6.342 7.414 1.00 14.84 79 ALA A CA 1
ATOM 559 C C . ALA A 1 79 ? 32.439 -7.705 7.774 1.00 15.66 79 ALA A C 1
ATOM 560 O O . ALA A 1 79 ? 31.220 -7.901 7.738 1.00 15.65 79 ALA A O 1
ATOM 562 N N . ASP A 1 80 ? 33.354 -8.628 8.077 1.00 15.27 80 ASP A N 1
ATOM 563 C CA . ASP A 1 80 ? 33.002 -10.045 8.350 1.00 16.40 80 ASP A CA 1
ATOM 564 C C . ASP A 1 80 ? 32.076 -10.564 7.251 1.00 17.28 80 ASP A C 1
ATOM 565 O O . ASP A 1 80 ? 31.055 -11.225 7.526 1.00 18.53 80 ASP A O 1
ATOM 570 N N . GLY A 1 81 ? 32.430 -10.210 6.009 1.00 18.56 81 GLY A N 1
ATOM 571 C CA . GLY A 1 81 ? 31.683 -10.652 4.851 1.00 20.83 81 GLY A CA 1
ATOM 572 C C . GLY A 1 81 ? 30.390 -9.937 4.526 1.00 20.70 81 GLY A C 1
ATOM 573 O O . GLY A 1 81 ? 29.763 -10.188 3.469 1.00 24.68 81 GLY A O 1
ATOM 574 N N . GLU A 1 82 ? 29.955 -9.065 5.429 1.00 18.62 82 GLU A N 1
ATOM 575 C CA . GLU A 1 82 ? 28.704 -8.331 5.247 1.00 18.59 82 GLU A CA 1
ATOM 576 C C . GLU A 1 82 ? 28.984 -7.005 4.515 1.00 16.48 82 GLU A C 1
ATOM 577 O O . GLU A 1 82 ? 29.898 -6.293 4.891 1.00 16.10 82 GLU A O 1
ATOM 583 N N . ASP A 1 83 ? 28.243 -6.718 3.449 1.00 17.32 83 ASP A N 1
ATOM 584 C CA . ASP A 1 83 ? 28.382 -5.455 2.696 1.00 16.29 83 ASP A CA 1
ATOM 585 C C . ASP A 1 83 ? 27.643 -4.386 3.521 1.00 17.02 83 ASP A C 1
ATOM 586 O O . ASP A 1 83 ? 26.419 -4.408 3.657 1.00 17.92 83 ASP A O 1
ATOM 591 N N . LEU A 1 84 ? 28.428 -3.440 4.049 1.00 14.68 84 LEU A N 1
ATOM 592 C CA . LEU A 1 84 ? 27.926 -2.347 4.899 1.00 14.69 84 LEU A CA 1
ATOM 593 C C . LEU A 1 84 ? 27.607 -1.123 4.127 1.00 14.43 84 LEU A C 1
ATOM 594 O O . LEU A 1 84 ? 27.061 -0.196 4.695 1.00 13.79 84 LEU A O 1
ATOM 599 N N . THR A 1 85 ? 27.900 -1.115 2.839 1.00 14.06 85 THR A N 1
ATOM 600 C CA . THR A 1 85 ? 27.812 0.125 2.061 1.00 14.70 85 THR A CA 1
ATOM 601 C C . THR A 1 85 ? 26.532 0.913 2.145 1.00 15.88 85 THR A C 1
ATOM 602 O O . THR A 1 85 ? 26.563 2.176 2.256 1.00 16.80 85 THR A O 1
ATOM 606 N N . SER A 1 86 ? 25.390 0.221 2.147 1.00 16.47 86 SER A N 1
ATOM 607 C CA . SER A 1 86 ? 24.103 0.927 2.192 1.00 17.54 86 SER A CA 1
ATOM 608 C C . SER A 1 86 ? 23.854 1.673 3.504 1.00 17.88 86 SER A C 1
ATOM 609 O O . SER A 1 86 ? 22.956 2.523 3.575 1.00 19.41 86 SER A O 1
ATOM 612 N N . PHE A 1 87 ? 24.652 1.404 4.538 1.00 17.33 87 PHE A N 1
ATOM 613 C CA . PHE A 1 87 ? 24.471 2.056 5.832 1.00 16.05 87 PHE A CA 1
ATOM 614 C C . PHE A 1 87 ? 25.454 3.215 6.020 1.00 16.17 87 PHE A C 1
ATOM 615 O O . PHE A 1 87 ? 25.444 3.864 7.062 1.00 17.00 87 PHE A O 1
ATOM 623 N N . LEU A 1 88 ? 26.284 3.479 5.023 1.00 13.76 88 LEU A N 1
ATOM 624 C CA . LEU A 1 88 ? 27.324 4.457 5.247 1.00 13.56 88 LEU A CA 1
ATOM 625 C C . LEU A 1 88 ? 27.114 5.893 4.848 1.00 15.01 88 LEU A C 1
ATOM 626 O O . LEU A 1 88 ? 27.845 6.740 5.372 1.00 13.09 88 LEU A O 1
ATOM 631 N N . HIS A 1 89 ? 26.184 6.150 3.915 1.00 17.11 89 HIS A N 1
ATOM 632 C CA . HIS A 1 89 ? 25.915 7.521 3.425 1.00 17.51 89 HIS A CA 1
ATOM 633 C C . HIS A 1 89 ? 24.618 7.966 4.005 1.00 18.61 89 HIS A C 1
ATOM 634 O O . HIS A 1 89 ? 23.632 8.204 3.300 1.00 19.18 89 HIS A O 1
ATOM 641 N N . THR A 1 90 ? 24.642 8.077 5.312 1.00 17.10 90 THR A N 1
ATOM 642 C CA . THR A 1 90 ? 23.483 8.430 6.097 1.00 18.41 90 THR A CA 1
ATOM 643 C C . THR A 1 90 ? 23.776 9.553 7.072 1.00 17.02 90 THR A C 1
ATOM 644 O O . THR A 1 90 ? 24.936 9.862 7.362 1.00 15.31 90 THR A O 1
ATOM 648 N N . PRO A 1 91 ? 22.726 10.226 7.568 1.00 15.85 91 PRO A N 1
ATOM 649 C CA . PRO A 1 91 ? 22.919 11.308 8.527 1.00 15.81 91 PRO A CA 1
ATOM 650 C C . PRO A 1 91 ? 23.678 10.882 9.785 1.00 16.60 91 PRO A C 1
ATOM 651 O O . PRO A 1 91 ? 2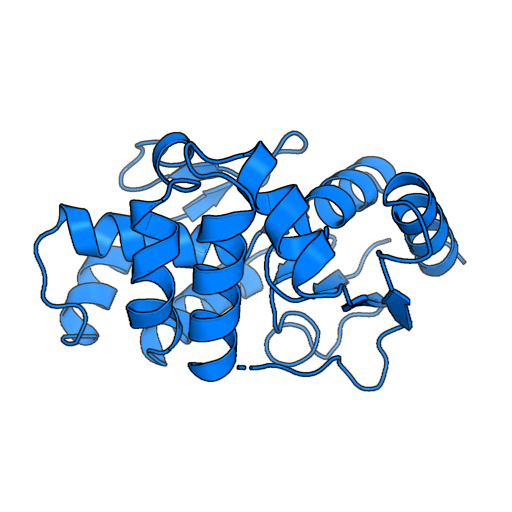4.550 11.603 10.227 1.00 17.71 91 PRO A O 1
ATOM 655 N N . GLU A 1 92 ? 23.390 9.696 10.325 1.00 19.06 92 GLU A N 1
ATOM 656 C CA . GLU A 1 92 ? 24.116 9.350 11.537 1.00 19.14 92 GLU A CA 1
ATOM 657 C C . GLU A 1 92 ? 25.609 9.199 11.291 1.00 16.02 92 GLU A C 1
ATOM 658 O O . GLU A 1 92 ? 26.391 9.697 12.082 1.00 17.63 92 GLU A O 1
ATOM 664 N N . VAL A 1 93 ? 25.984 8.586 10.174 1.00 13.80 93 VAL A N 1
ATOM 665 C CA . VAL A 1 93 ? 27.414 8.453 9.935 1.00 12.40 93 VAL A CA 1
ATOM 666 C C . VAL A 1 93 ? 28.019 9.842 9.654 1.00 12.34 93 VAL A C 1
ATOM 667 O O . VAL A 1 93 ? 29.088 10.158 10.143 1.00 11.11 93 VAL A O 1
ATOM 671 N N . ASP A 1 94 ? 27.359 10.669 8.862 1.00 13.08 94 ASP A N 1
ATOM 672 C CA . ASP A 1 94 ? 27.890 11.994 8.622 1.00 12.49 94 ASP A CA 1
ATOM 673 C C . ASP A 1 94 ? 28.186 12.773 9.909 1.00 12.83 94 ASP A C 1
ATOM 674 O O . ASP A 1 94 ? 29.150 13.486 10.010 1.00 13.16 94 ASP A O 1
ATOM 679 N N . ARG A 1 95 ? 27.301 12.617 10.880 1.00 13.18 95 ARG A N 1
ATOM 680 C CA . ARG A 1 95 ? 27.39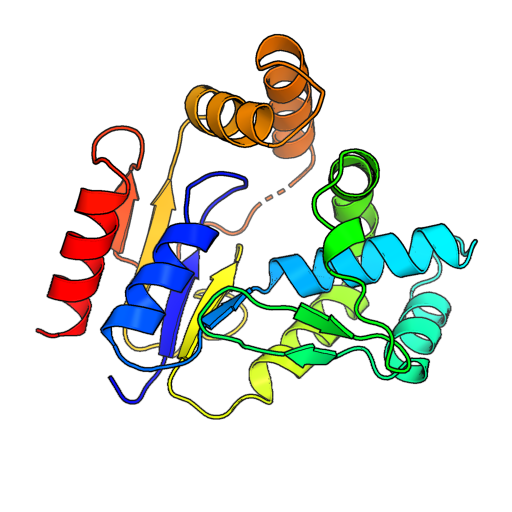4 13.354 12.120 1.00 14.37 95 ARG A CA 1
ATOM 681 C C . ARG A 1 95 ? 28.449 12.903 13.113 1.00 14.60 95 ARG A C 1
ATOM 682 O O . ARG A 1 95 ? 28.937 13.702 13.920 1.00 17.10 95 ARG A O 1
ATOM 690 N N . VAL A 1 96 ? 28.841 11.622 13.040 1.00 13.50 96 VAL A N 1
ATOM 691 C CA . VAL A 1 96 ? 29.831 11.111 13.979 1.00 13.25 96 VAL A CA 1
ATOM 692 C C . VAL A 1 96 ? 31.193 10.770 13.393 1.00 12.46 96 VAL A C 1
ATOM 693 O O . VAL A 1 96 ? 32.148 10.587 14.159 1.00 13.47 96 VAL A O 1
ATOM 697 N N . VAL A 1 97 ? 31.300 10.717 12.063 1.00 11.59 97 VAL A N 1
ATOM 698 C CA . VAL A 1 97 ? 32.554 10.269 11.451 1.00 12.41 97 VAL A CA 1
ATOM 699 C C . VAL A 1 97 ? 33.769 11.095 11.836 1.00 12.34 97 VAL A C 1
ATOM 700 O O . VAL A 1 97 ? 34.850 10.553 12.030 1.00 13.54 97 VAL A O 1
ATOM 704 N N . SER A 1 98 ? 33.577 12.390 12.096 1.00 14.46 98 SER A N 1
ATOM 705 C CA . SER A 1 98 ? 34.701 13.215 12.538 1.00 15.31 98 SER A CA 1
ATOM 706 C C . SER A 1 98 ? 35.355 12.730 13.833 1.00 14.10 98 SER A C 1
ATOM 707 O O . SER A 1 98 ? 36.587 12.900 14.020 1.00 15.92 98 SER A O 1
ATOM 710 N N . ALA A 1 99 ? 34.581 12.124 14.741 1.00 15.04 99 ALA A N 1
ATOM 711 C CA . ALA A 1 99 ? 35.113 11.654 16.020 1.00 14.28 99 ALA A CA 1
ATOM 712 C C . ALA A 1 99 ? 36.101 10.500 15.856 1.00 14.27 99 ALA A C 1
ATOM 713 O O . ALA A 1 99 ? 36.995 10.347 16.694 1.00 15.90 99 ALA A O 1
ATOM 715 N N . VAL A 1 100 ? 35.942 9.699 14.803 1.00 13.69 100 VAL A N 1
ATOM 716 C CA . VAL A 1 100 ? 36.882 8.624 14.592 1.00 14.11 100 VAL A CA 1
ATOM 717 C C . VAL A 1 100 ? 37.924 9.045 13.572 1.00 12.26 100 VAL A C 1
ATOM 718 O O . VAL A 1 100 ? 39.094 8.645 13.704 1.00 12.54 100 VAL A O 1
ATOM 722 N N . ALA A 1 101 ? 37.561 9.912 12.622 1.00 11.87 101 ALA A N 1
ATOM 723 C CA . ALA A 1 101 ? 38.571 10.313 11.612 1.00 12.62 101 ALA A CA 1
ATOM 724 C C . ALA A 1 101 ? 39.763 11.054 12.211 1.00 13.54 101 ALA A C 1
ATOM 725 O O . ALA A 1 101 ? 40.843 11.013 11.659 1.00 12.22 101 ALA A O 1
ATOM 727 N N . ARG A 1 102 ? 39.569 11.758 13.326 1.00 12.26 102 ARG A N 1
ATOM 728 C CA . ARG A 1 102 ? 40.679 12.435 13.950 1.00 12.66 102 ARG A CA 1
ATOM 729 C C . ARG A 1 102 ? 41.620 11.565 14.762 1.00 13.49 102 ARG A C 1
ATOM 730 O O . ARG A 1 102 ? 42.659 12.066 15.231 1.00 15.87 102 ARG A O 1
ATOM 738 N N . LEU A 1 103 ? 41.283 10.293 14.985 1.00 12.37 103 LEU A N 1
ATOM 739 C CA . LEU A 1 103 ? 42.142 9.416 15.765 1.00 13.52 103 LEU A CA 1
ATOM 740 C C . LEU A 1 103 ? 43.299 8.955 14.899 1.00 13.29 103 LEU A C 1
ATOM 741 O O . LEU A 1 103 ? 43.119 8.327 13.846 1.00 12.68 103 LEU A O 1
ATOM 746 N N . PRO A 1 104 ? 44.540 9.197 15.361 1.00 14.48 104 PRO A N 1
ATOM 747 C CA . PRO A 1 104 ? 45.697 8.791 14.565 1.00 15.33 104 PRO A CA 1
ATOM 748 C C . PRO A 1 104 ? 45.725 7.322 14.137 1.00 13.99 104 PRO A C 1
ATOM 749 O O . PRO A 1 104 ? 46.122 6.983 13.013 1.00 14.62 104 PRO A O 1
ATOM 753 N N . GLY A 1 105 ? 45.310 6.452 15.058 1.00 14.47 105 GLY A N 1
ATOM 754 C CA . GLY A 1 105 ? 45.311 5.030 14.759 1.00 15.26 105 GLY A CA 1
ATOM 755 C C . GLY A 1 105 ? 44.292 4.688 13.681 1.00 13.96 105 GLY A C 1
ATOM 756 O O . GLY A 1 105 ? 44.500 3.773 12.913 1.00 15.71 105 GLY A O 1
ATOM 757 N N . VAL A 1 106 ? 43.177 5.419 13.638 1.00 12.42 106 VAL A N 1
ATOM 758 C CA . VAL A 1 106 ? 42.194 5.145 12.585 1.00 12.70 106 VAL A CA 1
ATOM 759 C C . VAL A 1 106 ? 42.719 5.635 11.241 1.00 10.90 106 VAL A C 1
ATOM 760 O O . VAL A 1 106 ? 42.572 4.954 10.234 1.00 11.52 106 VAL A O 1
ATOM 764 N N . ARG A 1 107 ? 43.350 6.814 11.199 1.00 11.66 107 ARG A N 1
ATOM 765 C CA . ARG A 1 107 ? 43.894 7.254 9.931 1.00 12.30 107 ARG A CA 1
ATOM 766 C C . ARG A 1 107 ? 44.980 6.267 9.476 1.00 12.92 107 ARG A C 1
ATOM 767 O O . ARG A 1 107 ? 45.068 5.987 8.280 1.00 13.50 107 ARG A O 1
ATOM 775 N N . ALA A 1 108 ? 45.779 5.741 10.419 1.00 13.57 108 ALA A N 1
ATOM 776 C CA . ALA A 1 108 ? 46.845 4.813 10.029 1.00 13.60 108 ALA A CA 1
ATOM 777 C C . ALA A 1 108 ? 46.286 3.537 9.446 1.00 13.21 108 ALA A C 1
ATOM 778 O O . ALA A 1 108 ? 46.799 3.012 8.485 1.00 15.89 108 ALA A O 1
ATOM 780 N N . TRP A 1 109 ? 45.159 3.094 10.022 1.00 13.49 109 TRP A N 1
ATOM 781 C CA . TR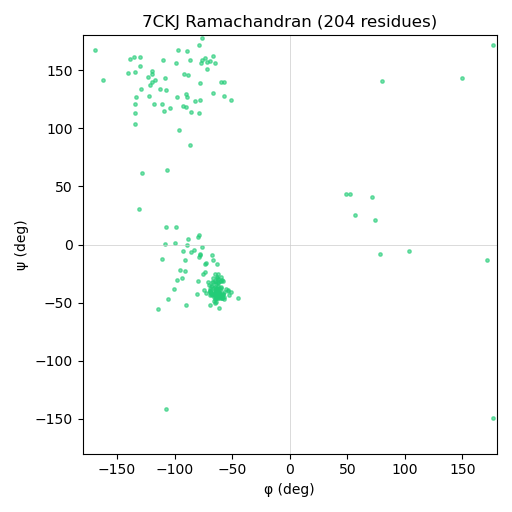P A 1 109 ? 44.467 1.907 9.560 1.00 14.01 109 TRP A CA 1
ATOM 782 C C . TRP A 1 109 ? 43.918 2.134 8.138 1.00 14.28 109 TRP A C 1
ATOM 783 O O . TRP A 1 109 ? 44.068 1.287 7.271 1.00 16.54 109 TRP A O 1
ATOM 794 N N . VAL A 1 110 ? 43.238 3.262 7.922 1.00 11.66 110 VAL A N 1
ATOM 795 C CA . VAL A 1 110 ? 42.732 3.552 6.584 1.00 13.49 110 VAL A CA 1
ATOM 796 C C . VAL A 1 110 ? 43.885 3.624 5.579 1.00 14.36 110 VAL A C 1
ATOM 797 O O . VAL A 1 110 ? 43.803 3.033 4.489 1.00 13.78 110 VAL A O 1
ATOM 801 N N . ASN A 1 111 ? 44.949 4.305 5.963 1.00 14.98 111 ASN A N 1
ATOM 802 C CA . ASN A 1 111 ? 46.043 4.476 5.028 1.00 16.66 111 ASN A CA 1
ATOM 803 C C . ASN A 1 111 ? 46.750 3.157 4.722 1.00 17.59 111 ASN A C 1
ATOM 804 O O . ASN A 1 111 ? 47.123 2.907 3.562 1.00 17.87 111 ASN A O 1
ATOM 809 N N . ARG A 1 112 ? 46.795 2.270 5.705 1.00 17.60 112 ARG A N 1
ATOM 810 C CA . ARG A 1 112 ? 47.445 0.977 5.464 1.00 19.87 112 ARG A CA 1
ATOM 811 C C . ARG A 1 112 ? 46.645 0.242 4.409 1.00 20.09 112 ARG A C 1
ATOM 812 O O . ARG A 1 112 ? 47.232 -0.315 3.472 1.00 22.63 112 ARG A O 1
ATOM 820 N N . ARG A 1 113 ? 45.317 0.220 4.536 1.00 17.75 113 ARG A N 1
ATOM 821 C CA . ARG A 1 113 ? 44.469 -0.447 3.567 1.00 19.35 113 ARG A CA 1
ATOM 822 C C . ARG A 1 113 ? 44.655 0.112 2.164 1.00 19.07 113 ARG A C 1
ATOM 823 O O . ARG A 1 113 ? 44.705 -0.632 1.186 1.00 20.82 113 ARG A O 1
ATOM 831 N N . LEU A 1 114 ? 44.739 1.431 2.046 1.00 17.20 114 LEU A N 1
ATOM 832 C CA . LEU A 1 114 ? 44.895 2.058 0.746 1.00 17.95 114 LEU A CA 1
ATOM 833 C C . LEU A 1 114 ? 46.259 1.795 0.127 1.00 19.78 114 LEU A C 1
ATOM 834 O O . LEU A 1 114 ? 46.350 1.542 -1.083 1.00 18.27 114 LEU A O 1
ATOM 839 N N . LYS A 1 115 ? 47.289 1.800 0.963 1.00 21.85 115 LYS A N 1
ATOM 840 C CA . LYS A 1 115 ? 48.650 1.638 0.472 1.00 24.88 115 LYS A CA 1
ATOM 841 C C . LYS A 1 115 ? 48.975 0.197 0.111 1.00 26.28 115 LYS A C 1
ATOM 842 O O . LYS A 1 115 ? 50.079 -0.095 -0.395 1.00 28.02 115 LYS A O 1
ATOM 848 N N . GLU A 1 116 ? 48.012 -0.691 0.340 1.00 26.23 116 GLU A N 1
ATOM 849 C CA . GLU A 1 116 ? 48.124 -2.108 -0.024 1.00 27.67 116 GLU A CA 1
ATOM 850 C C . GLU A 1 116 ? 47.834 -2.328 -1.518 1.00 26.51 116 GLU A C 1
ATOM 851 O O . GLU A 1 116 ? 48.416 -3.220 -2.140 1.00 25.92 116 GLU A O 1
ATOM 857 N N . VAL A 1 117 ? 46.952 -1.500 -2.090 1.00 22.72 117 VAL A N 1
ATOM 858 C CA . VAL A 1 117 ? 46.457 -1.625 -3.465 1.00 20.69 117 VAL A CA 1
ATOM 859 C C . VAL A 1 117 ? 47.527 -1.390 -4.521 1.00 19.80 117 VAL A C 1
ATOM 860 O O . VAL A 1 117 ? 48.278 -0.430 -4.459 1.00 19.86 117 VAL A O 1
ATOM 864 N N . PRO A 1 118 ? 47.642 -2.303 -5.500 1.00 21.27 118 PRO A N 1
ATOM 865 C CA . PRO A 1 118 ? 48.693 -2.034 -6.489 1.00 20.77 118 PRO A CA 1
ATOM 866 C C . PRO A 1 118 ? 48.272 -0.960 -7.497 1.00 19.38 118 PRO A C 1
ATOM 867 O O . PRO A 1 118 ? 47.128 -0.936 -7.907 1.00 20.46 118 PRO A O 1
ATOM 871 N N . PRO A 1 119 ? 49.181 -0.045 -7.855 1.00 19.36 119 PRO A N 1
ATOM 872 C CA . PRO A 1 119 ? 48.785 0.954 -8.846 1.00 19.79 119 PRO A CA 1
ATOM 873 C C . PRO A 1 119 ? 48.565 0.211 -10.150 1.00 21.50 119 PRO A C 1
ATOM 874 O O . PRO A 1 119 ? 49.069 -0.915 -10.335 1.00 24.23 119 PRO A O 1
ATOM 878 N N . PRO A 1 120 ? 47.852 0.822 -11.099 1.00 21.02 120 PRO A N 1
ATOM 879 C CA . PRO A 1 120 ? 47.236 2.162 -11.039 1.00 19.56 120 PRO A CA 1
ATOM 880 C C . PRO A 1 120 ? 45.844 2.226 -10.429 1.00 18.82 120 PRO A C 1
ATOM 881 O O . PRO A 1 120 ? 45.101 1.262 -10.370 1.00 18.77 120 PRO A O 1
ATOM 885 N N . PHE A 1 121 ? 45.486 3.423 -9.982 1.00 15.48 121 PHE A N 1
ATOM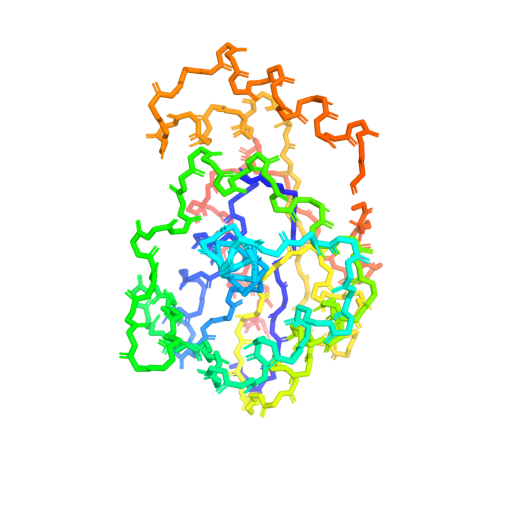 886 C CA . PHE A 1 121 ? 44.131 3.660 -9.466 1.00 14.13 121 PHE A CA 1
ATOM 887 C C . PHE A 1 121 ? 43.966 5.169 -9.290 1.00 11.88 121 PHE A C 1
ATOM 888 O O . PHE A 1 121 ? 44.989 5.917 -9.348 1.00 13.15 121 PHE A O 1
ATOM 896 N N . VAL A 1 122 ? 42.708 5.578 -9.076 1.00 12.09 122 VAL A N 1
ATOM 897 C CA . VAL A 1 122 ? 42.402 6.990 -8.737 1.00 12.67 122 VAL A CA 1
ATOM 898 C C . VAL A 1 122 ? 41.954 6.923 -7.278 1.00 12.92 122 VAL A C 1
ATOM 899 O O . VAL A 1 122 ? 40.972 6.213 -6.981 1.00 13.96 122 VAL A O 1
ATOM 903 N N . ALA A 1 123 ? 42.637 7.620 -6.371 1.00 11.70 123 ALA A N 1
ATOM 904 C CA . ALA A 1 123 ? 42.263 7.618 -4.950 1.00 10.70 123 ALA A CA 1
ATOM 905 C C . ALA A 1 123 ? 41.636 8.981 -4.601 1.00 10.80 123 ALA A C 1
ATOM 906 O O . ALA A 1 123 ? 42.175 10.034 -5.007 1.00 10.89 123 ALA A O 1
ATOM 908 N N . GLU A 1 124 ? 40.497 8.992 -3.906 1.00 10.22 124 GLU A N 1
ATOM 909 C CA . GLU A 1 124 ? 39.865 10.254 -3.529 1.00 11.09 124 GLU A CA 1
ATOM 910 C C . GLU A 1 124 ? 39.757 10.371 -2.028 1.00 11.13 124 GLU A C 1
ATOM 911 O O . GLU A 1 124 ? 39.633 9.355 -1.314 1.00 10.86 124 GLU A O 1
ATOM 917 N N . GLY A 1 125 ? 39.861 11.594 -1.526 1.00 10.40 125 GLY A N 1
ATOM 918 C CA . GLY A 1 125 ? 39.778 11.816 -0.107 1.00 9.78 125 GLY A CA 1
ATOM 919 C C . GLY A 1 125 ? 40.015 13.264 0.237 1.00 10.26 125 GLY A C 1
ATOM 920 O O . GLY A 1 125 ? 39.637 14.117 -0.558 1.00 12.49 125 GLY A O 1
ATOM 921 N N . ARG A 1 126 ? 40.566 13.501 1.409 1.00 11.09 126 ARG A N 1
ATOM 922 C CA . ARG A 1 126 ? 40.949 14.818 1.852 1.00 11.20 126 ARG A CA 1
ATOM 923 C C . ARG A 1 126 ? 42.446 15.021 1.676 1.00 11.75 126 ARG A C 1
ATOM 924 O O . ARG A 1 126 ? 42.869 16.134 1.329 1.00 12.71 126 ARG A O 1
ATOM 932 N N . ASP A 1 127 ? 43.203 13.962 1.937 1.00 11.11 127 ASP A N 1
ATOM 933 C CA . ASP A 1 127 ? 44.647 14.016 1.981 1.00 11.72 127 ASP A CA 1
ATOM 934 C C . ASP A 1 127 ? 45.340 12.923 1.168 1.00 11.21 127 ASP A C 1
ATOM 935 O O . ASP A 1 127 ? 46.464 12.517 1.507 1.00 12.55 127 ASP A O 1
ATOM 940 N N . MET A 1 128 ? 44.712 12.469 0.076 1.00 11.05 128 MET A N 1
ATOM 941 C CA . MET A 1 128 ? 45.380 11.467 -0.755 1.00 11.51 128 MET A CA 1
ATOM 942 C C . MET A 1 128 ? 46.654 12.025 -1.362 1.00 13.06 128 MET A C 1
ATOM 943 O O . MET A 1 128 ? 47.656 11.316 -1.398 1.00 12.86 128 MET A O 1
ATOM 948 N N . GLY A 1 129 ? 46.627 13.269 -1.844 1.00 12.51 129 GLY A N 1
ATOM 949 C CA . GLY A 1 129 ? 47.825 13.812 -2.486 1.00 13.41 129 GLY A CA 1
ATOM 950 C C . GLY A 1 129 ? 48.875 14.400 -1.584 1.00 14.94 129 GLY A C 1
ATOM 951 O O . GLY A 1 129 ? 49.948 14.784 -2.058 1.00 14.66 129 GLY A O 1
ATOM 952 N N . THR A 1 130 ? 48.576 14.457 -0.289 1.00 15.14 130 THR A N 1
ATOM 953 C CA . THR A 1 130 ? 49.478 15.044 0.692 1.00 14.77 130 THR A CA 1
ATOM 954 C C . THR A 1 130 ? 49.991 14.035 1.672 1.00 17.06 130 THR A C 1
ATOM 955 O O . THR A 1 130 ? 51.193 13.889 1.802 1.00 20.28 130 THR A O 1
ATOM 959 N N . ALA A 1 131 ? 49.105 13.323 2.351 1.00 15.55 131 ALA A N 1
ATOM 960 C CA . ALA A 1 131 ? 49.515 12.384 3.368 1.00 17.31 131 ALA A CA 1
ATOM 961 C C . ALA A 1 131 ? 49.710 10.951 2.966 1.00 16.84 131 ALA A C 1
ATOM 962 O O . ALA A 1 131 ? 50.563 10.255 3.551 1.00 22.19 131 ALA A O 1
ATOM 964 N N . VAL A 1 132 ? 48.990 10.494 1.945 1.00 15.44 132 VAL A N 1
ATOM 965 C CA . VAL A 1 132 ? 49.013 9.099 1.622 1.00 14.76 132 VAL A CA 1
ATOM 966 C C . VAL A 1 132 ? 49.800 8.736 0.378 1.00 15.90 132 VAL A C 1
ATOM 967 O O . VAL A 1 132 ? 50.620 7.821 0.420 1.00 15.94 132 VAL A O 1
ATOM 971 N N . PHE A 1 133 ? 49.581 9.475 -0.702 1.00 14.71 133 PHE A N 1
ATOM 972 C CA . PHE A 1 133 ? 50.272 9.184 -1.986 1.00 15.54 133 PHE A CA 1
ATOM 973 C C . PHE A 1 133 ? 50.926 10.494 -2.490 1.00 15.72 133 PHE A C 1
ATOM 974 O O . PHE A 1 133 ? 50.604 10.988 -3.558 1.00 16.22 133 PHE A O 1
ATOM 982 N N . PRO A 1 134 ? 51.867 11.075 -1.728 1.00 15.09 134 PRO A N 1
ATOM 983 C CA . PRO A 1 134 ? 52.550 12.325 -2.111 1.00 16.23 134 PRO A CA 1
ATOM 984 C C . PRO A 1 134 ? 53.372 12.219 -3.389 1.00 16.64 134 PRO A C 1
ATOM 985 O O . PRO A 1 134 ? 53.716 13.257 -3.980 1.00 20.29 134 PRO A O 1
ATOM 989 N N . GLU A 1 135 ? 53.662 10.993 -3.788 1.00 17.70 135 GLU A N 1
ATOM 990 C CA . GLU A 1 135 ? 54.413 10.638 -4.989 1.00 20.50 135 GLU A CA 1
ATOM 991 C C . GLU A 1 135 ? 53.526 10.468 -6.227 1.00 19.80 135 GLU A C 1
ATOM 992 O O . GLU A 1 135 ? 54.017 10.229 -7.337 1.00 19.90 135 GLU A O 1
ATOM 998 N N . ALA A 1 136 ? 52.219 10.650 -6.077 1.00 17.56 136 ALA A N 1
ATOM 999 C CA . ALA A 1 136 ? 51.309 10.433 -7.208 1.00 17.15 136 ALA A CA 1
ATOM 1000 C C . ALA A 1 136 ? 51.673 11.295 -8.397 1.00 15.67 136 ALA A C 1
ATOM 1001 O O . ALA A 1 136 ? 51.934 12.484 -8.260 1.00 17.61 136 ALA A O 1
ATOM 1003 N N . ALA A 1 137 ? 51.579 10.722 -9.579 1.00 16.51 137 ALA A N 1
ATOM 1004 C CA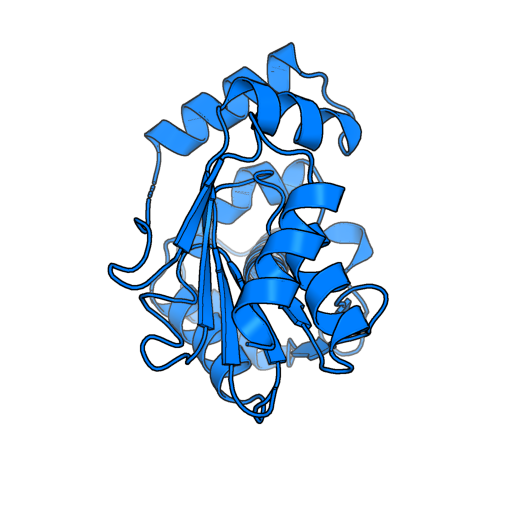 . ALA A 1 137 ? 51.941 11.505 -10.754 1.00 18.18 137 ALA A CA 1
ATOM 1005 C C . ALA A 1 137 ? 50.958 12.570 -11.179 1.00 17.71 137 ALA A C 1
ATOM 1006 O O . ALA A 1 137 ? 51.345 13.552 -11.812 1.00 20.52 137 ALA A O 1
ATOM 1008 N N . HIS A 1 138 ? 49.680 12.399 -10.803 1.00 17.44 138 HIS A N 1
ATOM 1009 C CA . HIS A 1 138 ? 48.631 13.308 -11.187 1.00 16.12 138 HIS A CA 1
ATOM 1010 C C . HIS A 1 138 ? 47.788 13.627 -9.976 1.00 14.79 138 HIS A C 1
ATOM 1011 O O . HIS A 1 138 ? 47.077 12.756 -9.476 1.00 17.49 138 HIS A O 1
ATOM 1018 N N . LYS A 1 139 ? 47.832 14.872 -9.526 1.00 13.52 139 LYS A N 1
ATOM 1019 C CA . LYS A 1 139 ? 47.074 15.301 -8.332 1.00 12.02 139 LYS A CA 1
ATOM 1020 C C . LYS A 1 139 ? 46.138 16.422 -8.671 1.00 11.99 139 LYS A C 1
ATOM 1021 O O . LYS A 1 139 ? 46.491 17.366 -9.401 1.00 12.33 139 LYS A O 1
ATOM 1027 N N . PHE A 1 140 ? 44.921 16.343 -8.139 1.00 10.01 140 PHE A N 1
ATOM 1028 C CA . PHE A 1 140 ? 43.902 17.328 -8.362 1.00 10.68 140 PHE A CA 1
ATOM 1029 C C . PHE A 1 140 ? 43.241 17.661 -7.041 1.00 11.92 140 PHE A C 1
ATOM 1030 O O . PHE A 1 140 ? 43.103 16.803 -6.152 1.00 11.05 140 PHE A O 1
ATOM 1038 N N . TYR A 1 141 ? 42.800 18.899 -6.908 1.00 11.68 141 TYR A N 1
ATOM 1039 C CA . TYR A 1 141 ? 42.092 19.310 -5.709 1.00 13.57 141 TYR A CA 1
ATOM 1040 C C . TYR A 1 141 ? 40.862 20.075 -6.146 1.00 14.25 141 TYR A C 1
ATOM 1041 O O . TYR A 1 141 ? 40.938 21.008 -6.992 1.00 14.01 141 TYR A O 1
ATOM 1050 N N . LEU A 1 142 ? 39.708 19.652 -5.644 1.00 12.45 142 LEU A N 1
ATOM 1051 C CA . LEU A 1 142 ? 38.459 20.287 -5.984 1.00 12.85 142 LEU A CA 1
ATOM 1052 C C . LEU A 1 142 ? 37.948 21.158 -4.882 1.00 14.05 142 LEU A C 1
ATOM 1053 O O . LEU A 1 142 ? 37.641 20.674 -3.772 1.00 17.04 142 LEU A O 1
ATOM 1058 N N . THR A 1 143 ? 37.826 22.458 -5.153 1.00 14.94 143 THR A N 1
ATOM 1059 C CA . THR A 1 143 ? 37.285 23.369 -4.145 1.00 15.69 143 THR A CA 1
ATOM 1060 C C . THR A 1 143 ? 35.817 23.606 -4.440 1.00 14.58 143 THR A C 1
ATOM 1061 O O . THR A 1 143 ? 35.373 23.463 -5.596 1.00 15.16 143 THR A O 1
ATOM 1065 N N . ALA A 1 144 ? 35.050 23.991 -3.412 1.00 14.28 144 ALA A N 1
ATOM 1066 C CA . ALA A 1 144 ? 33.643 24.212 -3.579 1.00 15.82 144 ALA A CA 1
ATOM 1067 C C . ALA A 1 144 ? 33.192 25.043 -2.403 1.00 15.35 144 ALA A C 1
ATOM 1068 O O . ALA A 1 144 ? 33.679 24.843 -1.301 1.00 17.67 144 ALA A O 1
ATOM 1070 N N . SER A 1 145 ? 32.280 25.986 -2.649 1.00 16.73 145 SER A N 1
ATOM 1071 C CA . SER A 1 145 ? 31.755 26.813 -1.539 1.00 16.75 145 SER A CA 1
ATOM 1072 C C . SER A 1 145 ? 30.883 25.988 -0.603 1.00 16.29 145 SER A C 1
ATOM 1073 O O . SER A 1 145 ? 30.340 24.939 -1.000 1.00 15.37 145 SER A O 1
ATOM 1076 N N . PRO A 1 146 ? 30.717 26.453 0.644 1.00 15.01 146 PRO A N 1
ATOM 1077 C CA . PRO A 1 146 ? 29.869 25.704 1.569 1.00 14.56 146 PRO A CA 1
ATOM 1078 C C . PRO A 1 146 ? 28.464 25.606 1.010 1.00 13.55 146 PRO A C 1
ATOM 1079 O O . PRO A 1 146 ? 27.787 24.602 1.176 1.00 13.43 146 PRO A O 1
ATOM 1083 N N . GLU A 1 147 ? 28.007 26.675 0.355 1.00 14.93 147 GLU A N 1
ATOM 1084 C CA . GLU A 1 147 ? 26.677 26.606 -0.214 1.00 14.92 147 GLU A CA 1
ATOM 1085 C C . GLU A 1 147 ? 26.505 25.543 -1.272 1.00 14.12 147 GLU A C 1
ATOM 1086 O O . GLU A 1 147 ? 25.516 24.802 -1.216 1.00 13.36 147 GLU A O 1
ATOM 1092 N N . VAL A 1 148 ? 27.425 25.413 -2.242 1.00 14.54 148 VAL A N 1
ATOM 1093 C CA . VAL A 1 148 ? 27.194 24.357 -3.239 1.00 15.61 148 VAL A CA 1
ATOM 1094 C C . VAL A 1 148 ? 27.424 22.969 -2.566 1.00 13.41 148 VAL A C 1
ATOM 1095 O O . VAL A 1 148 ? 26.723 22.030 -2.918 1.00 13.59 148 VAL A O 1
ATOM 1099 N N . ARG A 1 149 ? 28.337 22.880 -1.601 1.00 12.48 149 ARG A N 1
ATOM 1100 C CA . ARG A 1 149 ? 28.536 21.579 -0.921 1.00 13.26 149 ARG A CA 1
ATOM 1101 C C . ARG A 1 149 ? 27.256 21.154 -0.160 1.00 12.90 149 ARG A C 1
ATOM 1102 O O . ARG A 1 149 ? 26.816 19.996 -0.206 1.00 13.16 149 ARG A O 1
ATOM 1110 N N . ALA A 1 150 ? 26.596 22.122 0.515 1.00 13.48 150 ALA A N 1
ATOM 1111 C CA . ALA A 1 150 ? 25.382 21.791 1.256 1.00 14.17 150 ALA A CA 1
ATOM 1112 C C . ALA A 1 150 ? 24.254 21.421 0.277 1.00 13.84 150 ALA A C 1
ATOM 1113 O O . ALA A 1 150 ? 23.459 20.583 0.519 1.00 14.40 150 ALA A O 1
ATOM 1115 N N . TRP A 1 151 ? 24.162 22.136 -0.851 1.00 12.93 151 TRP A N 1
ATOM 1116 C CA . TRP A 1 151 ? 23.146 21.814 -1.823 1.00 14.65 151 TRP A CA 1
ATOM 1117 C C . TRP A 1 151 ? 23.300 20.362 -2.359 1.00 14.37 151 TRP A C 1
ATOM 1118 O O . TRP A 1 151 ? 22.333 19.610 -2.455 1.00 16.14 151 TRP A O 1
ATOM 1129 N N . ARG A 1 152 ? 24.534 19.967 -2.671 1.00 13.47 152 ARG A N 1
ATOM 1130 C CA . ARG A 1 152 ? 24.762 18.615 -3.175 1.00 14.04 152 ARG A CA 1
ATOM 1131 C C . ARG A 1 152 ? 24.495 17.542 -2.099 1.00 13.64 152 ARG A C 1
ATOM 1132 O O . ARG A 1 152 ? 23.917 16.499 -2.386 1.00 16.65 152 ARG A O 1
ATOM 1140 N N . ARG A 1 153 ? 24.974 17.799 -0.896 1.00 14.25 153 ARG A N 1
ATOM 1141 C CA . ARG A 1 153 ? 24.751 16.843 0.180 1.00 14.09 153 ARG A CA 1
ATOM 1142 C C . ARG A 1 153 ? 23.256 16.699 0.494 1.00 16.01 153 ARG A C 1
ATOM 1143 O O . ARG A 1 153 ? 22.779 15.583 0.731 1.00 15.37 153 ARG A O 1
ATOM 1151 N N . ALA A 1 154 ? 22.526 17.817 0.510 1.00 14.97 154 ALA A N 1
ATOM 1152 C CA . ALA A 1 154 ? 21.108 17.747 0.802 1.00 16.97 154 ALA A CA 1
ATOM 1153 C C . ALA A 1 154 ? 20.368 16.877 -0.217 1.00 17.26 154 ALA A C 1
ATOM 1154 O O . ALA A 1 154 ? 19.380 16.229 0.125 1.00 19.00 154 ALA A O 1
ATOM 1156 N N . ARG A 1 155 ? 20.822 16.838 -1.463 1.00 18.08 155 ARG A N 1
ATOM 1157 C CA . ARG A 1 155 ? 20.145 16.041 -2.462 1.00 21.04 155 ARG A CA 1
ATOM 1158 C C . ARG A 1 155 ? 20.167 14.571 -2.096 1.00 21.22 155 ARG A C 1
ATOM 1159 O O . ARG A 1 155 ? 19.268 13.820 -2.469 1.00 22.96 155 ARG A O 1
ATOM 1167 N N . GLU A 1 156 ? 21.178 14.191 -1.311 1.00 19.87 156 GLU A N 1
ATOM 1168 C CA . GLU A 1 156 ? 21.375 12.800 -0.923 1.00 20.02 156 GLU A CA 1
ATOM 1169 C C . GLU A 1 156 ? 21.048 12.466 0.514 1.00 19.48 156 GLU A C 1
ATOM 1170 O O . GLU A 1 156 ? 21.434 11.389 0.988 1.00 19.58 156 GLU A O 1
ATOM 1176 N N . ARG A 1 157 ? 20.329 13.357 1.205 1.00 17.33 157 ARG A N 1
ATOM 1177 C CA . ARG A 1 157 ? 19.940 13.169 2.608 1.00 17.45 157 ARG A CA 1
ATOM 1178 C C . ARG A 1 157 ? 18.501 13.613 2.892 1.00 18.47 157 ARG A C 1
ATOM 1179 O O . ARG A 1 157 ? 17.942 14.419 2.157 1.00 19.65 157 ARG A O 1
ATOM 1187 N N . PRO A 1 158 ? 17.914 13.115 3.976 1.00 18.61 158 PRO A N 1
ATOM 1188 C CA . PRO A 1 158 ? 16.530 13.512 4.308 1.00 20.11 158 PRO A CA 1
ATOM 1189 C C . PRO A 1 158 ? 16.463 15.027 4.649 1.00 20.57 158 PRO A C 1
ATOM 1190 O O . PRO A 1 158 ? 15.401 15.674 4.522 1.00 23.00 158 PRO A O 1
ATOM 1194 N N . GLN A 1 159 ? 17.567 15.601 5.100 1.00 19.60 159 GLN A N 1
ATOM 1195 C CA . GLN A 1 159 ? 17.621 17.002 5.482 1.00 18.08 159 GLN A CA 1
ATOM 1196 C C . GLN A 1 159 ? 17.681 17.915 4.270 1.00 18.36 159 GLN A C 1
ATOM 1197 O O . GLN A 1 159 ? 18.151 17.527 3.242 1.00 18.00 159 GLN A O 1
ATOM 1203 N N . ALA A 1 160 ? 17.242 19.160 4.452 1.00 17.37 160 ALA A N 1
ATOM 1204 C CA . ALA A 1 160 ? 17.306 20.135 3.357 1.00 17.10 160 ALA A CA 1
ATOM 1205 C C . ALA A 1 160 ? 18.562 21.011 3.500 1.00 17.25 160 ALA A C 1
ATOM 1206 O O . ALA A 1 160 ? 19.257 21.031 4.553 1.00 16.99 160 ALA A O 1
ATOM 1208 N N . TYR A 1 161 ? 18.849 21.733 2.422 1.00 15.62 161 TYR A N 1
ATOM 1209 C CA . TYR A 1 161 ? 19.973 22.634 2.354 1.00 15.36 161 TYR A CA 1
ATOM 1210 C C . TYR A 1 161 ? 20.139 23.522 3.578 1.00 14.99 161 TYR A C 1
ATOM 1211 O O . TYR A 1 161 ? 21.215 23.706 4.085 1.00 16.71 161 TYR A O 1
ATOM 1220 N N . GLU A 1 162 ? 19.056 24.123 4.050 1.00 17.32 162 GLU A N 1
ATOM 1221 C CA . GLU A 1 162 ? 19.154 25.016 5.184 1.00 18.89 162 GLU A CA 1
ATOM 1222 C C . GLU A 1 162 ? 19.847 24.396 6.386 1.00 17.62 162 GLU A C 1
ATOM 1223 O O . GLU A 1 162 ? 20.738 25.015 6.969 1.00 20.08 162 GLU A O 1
ATOM 1229 N N . GLU A 1 163 ? 19.476 23.142 6.665 1.00 18.66 163 GLU A N 1
ATOM 1230 C CA . GLU A 1 163 ? 20.011 22.419 7.827 1.00 17.38 163 GLU A CA 1
ATOM 1231 C C . GLU A 1 163 ? 21.406 21.862 7.499 1.00 17.47 163 GLU A C 1
ATOM 1232 O O . GLU A 1 163 ? 22.329 21.961 8.292 1.00 17.20 163 GLU A O 1
ATOM 1238 N N . VAL A 1 164 ? 21.535 21.315 6.316 1.00 15.23 164 VAL A N 1
ATOM 1239 C CA . VAL A 1 164 ? 22.841 20.767 5.932 1.00 15.07 164 VAL A CA 1
ATOM 1240 C C . VAL A 1 164 ? 23.918 21.846 5.939 1.00 16.15 164 VAL A C 1
ATOM 1241 O O . VAL A 1 164 ? 25.089 21.630 6.343 1.00 16.04 164 VAL A O 1
ATOM 1245 N N . LEU A 1 165 ? 23.567 23.053 5.488 1.00 16.19 165 LEU A N 1
ATOM 1246 C CA . LEU A 1 165 ? 24.566 24.103 5.494 1.00 15.13 165 LEU A CA 1
ATOM 1247 C C . LEU A 1 165 ? 25.025 24.454 6.913 1.00 16.66 165 LEU A C 1
ATOM 1248 O O . LEU A 1 165 ? 26.232 24.667 7.177 1.00 17.40 165 LEU A O 1
ATOM 1253 N N . ARG A 1 166 ? 24.063 24.531 7.823 1.00 17.08 166 ARG A N 1
ATOM 1254 C CA . ARG A 1 166 ? 24.434 24.847 9.183 1.00 18.51 166 ARG A CA 1
ATOM 1255 C C . ARG A 1 166 ? 25.360 23.745 9.695 1.00 17.79 166 ARG A C 1
ATOM 1256 O O . ARG A 1 166 ? 26.390 24.054 10.307 1.00 18.58 166 ARG A O 1
ATOM 1264 N N . ASP A 1 167 ? 25.021 22.493 9.375 1.00 19.05 167 ASP A N 1
ATOM 1265 C CA . ASP A 1 167 ? 25.834 21.367 9.840 1.00 18.66 167 ASP A CA 1
ATOM 1266 C C . ASP A 1 167 ? 27.248 21.404 9.269 1.00 18.89 167 ASP A C 1
ATOM 1267 O O . ASP A 1 167 ? 28.232 21.221 10.002 1.00 18.55 167 ASP A O 1
ATOM 1272 N N . LEU A 1 168 ? 27.352 21.641 7.962 1.00 16.58 168 LEU A N 1
ATOM 1273 C CA . LEU A 1 168 ? 28.665 21.690 7.303 1.00 16.56 168 LEU A CA 1
ATOM 1274 C C . LEU A 1 168 ? 29.498 22.851 7.821 1.00 17.58 168 LEU A C 1
ATOM 1275 O O . LEU A 1 168 ? 30.719 22.721 8.011 1.00 17.89 168 LEU A O 1
ATOM 1280 N N . LEU A 1 169 ? 28.863 23.996 8.065 1.00 19.93 169 LEU A N 1
ATOM 1281 C CA . LEU A 1 169 ? 29.629 25.114 8.589 1.00 20.87 169 LEU A CA 1
ATOM 1282 C C . LEU A 1 169 ? 30.197 24.836 9.976 1.00 21.37 169 LEU A C 1
ATOM 1283 O O . LEU A 1 169 ? 31.340 25.236 10.255 1.00 21.34 169 LEU A O 1
ATOM 1288 N N . ARG A 1 170 ? 29.414 24.155 10.824 1.00 21.57 170 ARG A N 1
ATOM 1289 C CA . ARG A 1 170 ? 29.891 23.816 12.182 1.00 23.68 170 ARG A CA 1
ATOM 1290 C C . ARG A 1 170 ? 31.006 22.771 12.036 1.00 23.39 170 ARG A C 1
ATOM 1291 O O . ARG A 1 170 ? 32.031 22.858 12.714 1.00 24.39 170 ARG A O 1
ATOM 1299 N N . ARG A 1 171 ? 30.826 21.814 11.120 1.00 22.98 171 ARG A N 1
ATOM 1300 C CA . ARG A 1 171 ? 31.856 20.801 10.911 1.00 23.65 171 ARG A CA 1
ATOM 1301 C C . ARG A 1 171 ? 33.144 21.400 10.423 1.00 25.52 171 ARG A C 1
ATOM 1302 O O . ARG A 1 171 ? 34.211 21.024 10.882 1.00 26.34 171 ARG A O 1
ATOM 1310 N N . ASP A 1 172 ? 33.056 22.340 9.481 1.00 25.65 172 ASP A N 1
ATOM 1311 C CA . ASP A 1 172 ? 34.243 22.983 8.943 1.00 28.51 172 ASP A CA 1
ATOM 1312 C C . ASP A 1 172 ? 35.010 23.655 10.072 1.00 31.17 172 ASP A C 1
ATOM 1313 O O . ASP A 1 172 ? 36.229 23.540 10.142 1.00 32.89 172 ASP A O 1
ATOM 1318 N N . GLU A 1 173 ? 34.287 24.346 10.951 1.00 34.17 173 GLU A N 1
ATOM 1319 C CA . GLU A 1 173 ? 34.896 25.041 12.084 1.00 37.96 173 GLU A CA 1
ATOM 1320 C C . GLU A 1 173 ? 35.661 24.031 12.905 1.00 39.49 173 GLU A C 1
ATOM 1321 O O . GLU A 1 173 ? 36.766 24.306 13.369 1.00 40.04 173 GLU A O 1
ATOM 1327 N N . ARG A 1 174 ? 35.033 22.866 13.088 1.00 41.33 174 ARG A N 1
ATOM 1328 C CA . ARG A 1 174 ? 35.589 21.786 13.897 1.00 43.12 174 ARG A CA 1
ATOM 1329 C C . ARG A 1 174 ? 36.685 20.888 13.303 1.00 44.81 174 ARG A C 1
ATOM 1330 O O . ARG A 1 174 ? 37.022 19.874 13.913 1.00 45.46 174 ARG A O 1
ATOM 1338 N N . ASP A 1 175 ? 37.211 21.230 12.120 1.00 46.40 175 ASP A N 1
ATOM 1339 C CA . ASP A 1 175 ? 38.354 20.513 11.525 1.00 48.34 175 ASP A CA 1
ATOM 1340 C C . ASP A 1 175 ? 38.293 19.171 10.767 1.00 48.49 175 ASP A C 1
ATOM 1341 O O . ASP A 1 175 ? 38.821 18.217 11.368 1.00 48.48 175 ASP A O 1
ATOM 1346 N N . GLN A 1 178 ? 41.057 19.113 7.198 1.00 44.12 178 GLN A N 1
ATOM 1347 C CA . GLN A 1 178 ? 41.809 20.394 7.107 1.00 43.52 178 GLN A CA 1
ATOM 1348 C C . GLN A 1 178 ? 42.894 20.313 6.047 1.00 42.66 178 GLN A C 1
ATOM 1349 O O . GLN A 1 178 ? 43.445 21.349 5.669 1.00 43.55 178 GLN A O 1
ATOM 1355 N N . SER A 1 179 ? 43.224 19.119 5.550 1.00 40.59 179 SER A N 1
ATOM 1356 C CA . SER A 1 179 ? 44.306 19.081 4.567 1.00 38.53 179 SER A CA 1
ATOM 1357 C C . SER A 1 179 ? 44.104 20.070 3.428 1.00 36.83 179 SER A C 1
ATOM 1358 O O . SER A 1 179 ? 43.070 20.110 2.755 1.00 37.24 179 SER A O 1
ATOM 1361 N N . ALA A 1 180 ? 45.106 20.910 3.248 1.00 34.67 180 ALA A N 1
ATOM 1362 C CA . ALA A 1 180 ? 45.067 21.853 2.165 1.00 31.96 180 ALA A CA 1
ATOM 1363 C C . ALA A 1 180 ? 45.453 21.034 0.925 1.00 30.06 180 ALA A C 1
ATOM 1364 O O . ALA A 1 180 ? 45.869 19.868 1.018 1.00 29.62 180 ALA A O 1
ATOM 1366 N N . PRO A 1 181 ? 45.322 21.637 -0.255 1.00 28.49 181 PRO A N 1
ATOM 1367 C CA . PRO A 1 181 ? 45.676 20.963 -1.498 1.00 27.31 181 PRO A CA 1
ATOM 1368 C C . PRO A 1 181 ? 47.171 20.702 -1.508 1.00 25.87 181 PRO A C 1
ATOM 1369 O O . PRO A 1 181 ? 47.934 21.388 -0.822 1.00 26.39 181 PRO A O 1
ATOM 1373 N N . ALA A 1 182 ? 47.599 19.711 -2.266 1.00 24.15 182 ALA A N 1
ATOM 1374 C CA . ALA A 1 182 ? 49.025 19.449 -2.366 1.00 21.80 182 ALA A CA 1
ATOM 1375 C C . ALA A 1 182 ? 49.619 20.586 -3.204 1.00 23.77 182 ALA A C 1
AT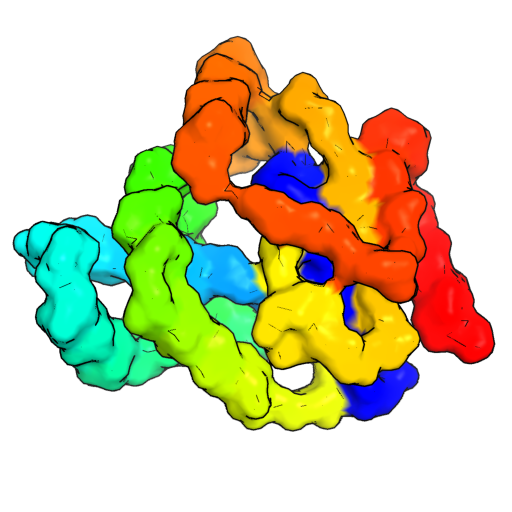OM 1376 O O . ALA A 1 182 ? 48.953 21.142 -4.064 1.00 21.59 182 ALA A O 1
ATOM 1378 N N . PRO A 1 183 ? 50.887 20.939 -2.975 1.00 23.43 183 PRO A N 1
ATOM 1379 C CA . PRO A 1 183 ? 51.463 22.030 -3.781 1.00 24.17 183 PRO A CA 1
ATOM 1380 C C . PRO A 1 183 ? 51.490 21.785 -5.311 1.00 23.59 183 PRO A C 1
ATOM 1381 O O . PRO A 1 183 ? 51.426 22.757 -6.108 1.00 25.09 183 PRO A O 1
ATOM 1385 N N . ASP A 1 184 ? 51.566 20.518 -5.724 1.00 22.19 184 ASP A N 1
ATOM 1386 C CA . ASP A 1 184 ? 51.591 20.160 -7.150 1.00 21.07 184 ASP A CA 1
ATOM 1387 C C . ASP A 1 184 ? 50.220 19.726 -7.668 1.00 19.24 184 ASP A C 1
ATOM 1388 O O . ASP A 1 184 ? 50.105 19.149 -8.763 1.00 21.52 184 ASP A O 1
ATOM 1393 N N . ALA A 1 185 ? 49.186 20.023 -6.893 1.00 16.36 185 ALA A N 1
ATOM 1394 C CA . ALA A 1 185 ? 47.861 19.611 -7.402 1.00 16.46 185 ALA A CA 1
ATOM 1395 C C . ALA A 1 185 ? 47.263 20.697 -8.286 1.00 16.33 185 ALA A C 1
ATOM 1396 O O . ALA A 1 185 ? 47.465 21.895 -8.039 1.00 18.67 185 ALA A O 1
ATOM 1398 N N . LEU A 1 186 ? 46.515 20.275 -9.314 1.00 13.62 186 LEU A N 1
ATOM 1399 C CA . LEU A 1 186 ? 45.778 21.254 -10.131 1.00 13.20 186 LEU A CA 1
ATOM 1400 C C . LEU A 1 186 ? 44.509 21.529 -9.331 1.00 13.52 186 LEU A C 1
ATOM 1401 O O . LEU A 1 186 ? 43.737 20.589 -9.027 1.00 13.61 186 LEU A O 1
ATOM 1406 N N . VAL A 1 187 ? 44.240 22.776 -8.984 1.00 13.62 187 VAL A N 1
ATOM 1407 C CA . VAL A 1 187 ? 43.087 23.143 -8.229 1.00 13.86 187 VAL A CA 1
ATOM 1408 C C . VAL A 1 187 ? 41.989 23.648 -9.134 1.00 15.43 187 VAL A C 1
ATOM 1409 O O . VAL A 1 187 ? 42.209 24.590 -9.932 1.00 16.80 187 VAL A O 1
ATOM 1413 N N . LEU A 1 188 ? 40.790 23.063 -9.015 1.00 13.91 188 LEU A N 1
ATOM 1414 C CA . LEU A 1 188 ? 39.654 23.455 -9.839 1.00 13.23 188 LEU A CA 1
ATOM 1415 C C . LEU A 1 188 ? 38.460 23.728 -8.950 1.00 14.95 188 LEU A C 1
ATOM 1416 O O . LEU A 1 188 ? 38.187 22.938 -8.023 1.00 15.52 188 LEU A O 1
ATOM 1421 N N . ASP A 1 189 ? 37.766 24.838 -9.190 1.00 15.13 189 ASP A N 1
ATOM 1422 C CA . ASP A 1 189 ? 36.574 25.133 -8.394 1.00 15.79 189 ASP A CA 1
ATOM 1423 C C . ASP A 1 189 ? 35.340 24.599 -9.055 1.00 17.19 189 ASP A C 1
ATOM 1424 O O . ASP A 1 189 ? 35.010 24.956 -10.194 1.00 17.26 189 ASP A O 1
ATOM 1429 N N . THR A 1 190 ? 34.654 23.698 -8.356 1.00 17.45 190 THR A N 1
ATOM 1430 C CA . THR A 1 190 ? 33.476 23.062 -8.915 1.00 17.20 190 THR A CA 1
ATOM 1431 C C . THR A 1 190 ? 32.220 23.880 -8.863 1.00 18.37 190 THR A C 1
ATOM 1432 O O . THR A 1 190 ? 31.148 23.397 -9.207 1.00 20.22 190 THR A O 1
ATOM 1436 N N . GLY A 1 191 ? 32.367 25.128 -8.437 1.00 19.19 191 GLY A N 1
ATOM 1437 C CA . GLY A 1 191 ? 31.257 26.051 -8.470 1.00 21.18 191 GLY A CA 1
ATOM 1438 C C . GLY A 1 191 ? 31.308 26.776 -9.829 1.00 21.34 191 GLY A C 1
ATOM 1439 O O . GLY A 1 191 ? 30.293 27.299 -10.258 1.00 24.27 191 GLY A O 1
ATOM 1440 N N . GLY A 1 192 ? 32.467 26.836 -10.500 1.00 20.57 192 GLY A N 1
ATOM 1441 C CA . GLY A 1 192 ? 32.547 27.482 -11.811 1.00 20.30 192 GLY A CA 1
ATOM 1442 C C . GLY A 1 192 ? 32.282 26.482 -12.924 1.00 21.86 192 GLY A C 1
ATOM 1443 O O . GLY A 1 192 ? 31.389 26.646 -13.761 1.00 24.45 192 GLY A O 1
ATOM 1444 N N . MET A 1 193 ? 33.010 25.385 -12.888 1.00 19.65 193 MET A N 1
ATOM 1445 C CA . MET A 1 193 ? 32.912 24.326 -13.882 1.00 18.21 193 MET A CA 1
ATOM 1446 C C . MET A 1 193 ? 31.911 23.303 -13.408 1.00 17.60 193 MET A C 1
ATOM 1447 O O . MET A 1 193 ? 31.820 23.070 -12.191 1.00 19.60 193 MET A O 1
ATOM 1452 N N . THR A 1 194 ? 31.185 22.684 -14.344 1.00 16.65 194 THR A N 1
ATOM 1453 C CA . THR A 1 194 ? 30.256 21.601 -13.969 1.00 17.36 194 THR A CA 1
ATOM 1454 C C . THR A 1 194 ? 31.110 20.350 -13.689 1.00 17.72 194 THR A C 1
ATOM 1455 O O . THR A 1 194 ? 32.244 20.254 -14.142 1.00 16.02 194 THR A O 1
ATOM 1459 N N . LEU A 1 195 ? 30.576 19.390 -12.939 1.00 17.96 195 LEU A N 1
ATOM 1460 C CA . LEU A 1 195 ? 31.362 18.170 -12.717 1.00 16.06 195 LEU A CA 1
ATOM 1461 C C . LEU A 1 195 ? 31.642 17.442 -14.044 1.00 16.01 195 LEU A C 1
ATOM 1462 O O . LEU A 1 195 ? 32.707 16.813 -14.190 1.00 13.73 195 LEU A O 1
ATOM 1467 N N . ASP A 1 196 ? 30.749 17.502 -15.042 1.00 15.43 196 ASP A N 1
ATOM 1468 C CA . ASP A 1 196 ? 31.042 16.866 -16.325 1.00 15.68 196 ASP A CA 1
ATOM 1469 C C . ASP A 1 196 ? 32.328 17.564 -16.899 1.00 12.00 196 ASP A C 1
ATOM 1470 O O . ASP A 1 196 ? 33.184 16.910 -17.458 1.00 13.08 196 ASP A O 1
ATOM 1475 N N . GLU A 1 197 ? 32.400 18.908 -16.819 1.00 12.64 197 GLU A N 1
ATOM 1476 C CA . GLU A 1 197 ? 33.556 19.627 -17.331 1.00 12.97 197 GLU A CA 1
ATOM 1477 C C . GLU A 1 197 ? 34.793 19.296 -16.521 1.00 12.02 197 GLU A C 1
ATOM 1478 O O . GLU A 1 197 ? 35.836 19.174 -17.099 1.00 11.87 197 GLU A O 1
ATOM 1484 N N . VAL A 1 198 ? 34.630 19.134 -15.201 1.00 11.77 198 VAL A N 1
ATOM 1485 C CA . VAL A 1 198 ? 35.787 18.781 -14.363 1.00 11.38 198 VAL A CA 1
ATOM 1486 C C . VAL A 1 198 ? 36.313 17.403 -14.763 1.00 10.51 198 VAL A C 1
ATOM 1487 O O . VAL A 1 198 ? 37.511 17.236 -14.904 1.00 11.29 198 VAL A O 1
ATOM 1491 N N . VAL A 1 199 ? 35.441 16.409 -14.967 1.00 10.39 199 VAL A N 1
ATOM 1492 C CA . VAL A 1 199 ? 35.891 15.102 -15.399 1.00 11.34 199 VAL A CA 1
ATOM 1493 C C . VAL A 1 199 ? 36.689 15.185 -16.705 1.00 10.45 199 VAL A C 1
ATOM 1494 O O . VAL A 1 199 ? 37.771 14.583 -16.828 1.00 11.79 199 VAL A O 1
ATOM 1498 N N . ALA A 1 200 ? 36.171 15.949 -17.674 1.00 12.01 200 ALA A N 1
ATOM 1499 C CA . ALA A 1 200 ? 36.885 16.086 -18.946 1.00 12.99 200 ALA A CA 1
ATOM 1500 C C . ALA A 1 200 ? 38.246 16.775 -18.794 1.00 12.28 200 ALA A C 1
ATOM 1501 O O . ALA A 1 200 ? 39.244 16.338 -19.366 1.00 12.87 200 ALA A O 1
ATOM 1503 N N . TRP A 1 201 ? 38.271 17.802 -17.962 1.00 12.28 201 TRP A N 1
ATOM 1504 C CA . TRP A 1 201 ? 39.473 18.591 -17.749 1.00 12.54 201 TRP A CA 1
ATOM 1505 C C . TRP A 1 201 ? 40.528 17.750 -17.021 1.00 11.73 201 TRP A C 1
ATOM 1506 O O . TRP A 1 201 ? 41.681 1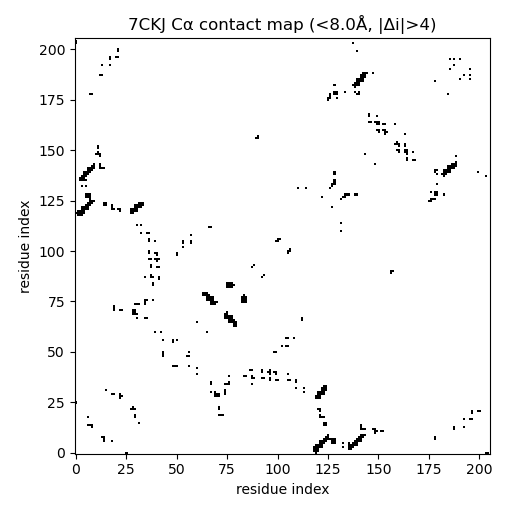7.747 -17.402 1.00 12.60 201 TRP A O 1
ATOM 1517 N N . VAL A 1 202 ? 40.090 16.978 -16.019 1.00 10.95 202 VAL A N 1
ATOM 1518 C CA . VAL A 1 202 ? 41.016 16.115 -15.280 1.00 11.16 202 VAL A CA 1
ATOM 1519 C C . VAL A 1 202 ? 41.560 15.021 -16.203 1.00 11.55 202 VAL A C 1
ATOM 1520 O O . VAL A 1 202 ? 42.777 14.741 -16.241 1.00 11.91 202 VAL A O 1
ATOM 1524 N N . LEU A 1 203 ? 40.681 14.406 -16.984 1.00 12.46 203 LEU A N 1
ATOM 1525 C CA . LEU A 1 203 ? 41.165 13.397 -17.916 1.00 13.53 203 LEU A CA 1
ATOM 1526 C C . LEU A 1 203 ? 42.133 13.955 -18.952 1.00 13.78 203 LEU A C 1
ATOM 1527 O O . LEU A 1 203 ? 43.114 13.282 -19.276 1.00 15.37 203 LEU A O 1
ATOM 1532 N N . ALA A 1 204 ? 41.928 15.187 -19.418 1.00 14.12 204 ALA A N 1
ATOM 1533 C CA . ALA A 1 204 ? 42.831 15.765 -20.435 1.00 14.65 204 ALA A CA 1
ATOM 1534 C C . ALA A 1 204 ? 44.207 15.952 -19.789 1.00 15.50 204 ALA A C 1
ATOM 1535 O O . ALA A 1 204 ? 45.264 15.661 -20.388 1.00 17.61 204 ALA A O 1
ATOM 1537 N N . HIS A 1 205 ? 44.238 16.433 -18.549 1.00 14.33 205 HIS A N 1
ATOM 1538 C CA . HIS A 1 205 ? 45.532 16.532 -17.877 1.00 14.16 205 HIS A CA 1
ATOM 1539 C C . HIS A 1 205 ? 46.217 15.181 -17.693 1.00 16.22 205 HIS A C 1
ATOM 1540 O O . HIS A 1 205 ? 47.414 15.059 -17.927 1.00 17.40 205 HIS A O 1
ATOM 1547 N N . ILE A 1 206 ? 45.489 14.153 -17.292 1.00 14.44 206 ILE A N 1
ATOM 1548 C CA . ILE A 1 206 ? 46.105 12.851 -17.041 1.00 17.18 206 ILE A CA 1
ATOM 1549 C C . ILE A 1 206 ? 46.700 12.226 -18.306 1.00 19.28 206 ILE A C 1
ATOM 1550 O O . ILE A 1 206 ? 47.812 11.622 -18.266 1.00 20.43 206 ILE A O 1
ATOM 1555 N N . ARG A 1 207 ? 45.997 12.412 -19.413 1.00 21.73 207 ARG A N 1
ATOM 1556 C CA . ARG A 1 207 ? 46.380 11.775 -20.664 1.00 25.10 207 ARG A CA 1
ATOM 1557 C C . ARG A 1 207 ? 47.401 12.511 -21.496 1.00 27.53 207 ARG A C 1
ATOM 1558 O O . ARG A 1 207 ? 47.889 11.993 -22.513 1.00 29.71 207 ARG A O 1
ATOM 1566 N N . ARG A 1 208 ? 47.755 13.710 -21.076 1.00 29.17 208 ARG A N 1
ATOM 1567 C CA . ARG A 1 208 ? 48.698 14.463 -21.864 1.00 30.89 208 ARG A CA 1
ATOM 1568 C C . ARG A 1 208 ? 50.000 13.693 -22.069 1.00 32.41 208 ARG A C 1
ATOM 1569 O O . ARG A 1 208 ? 50.405 12.944 -21.143 1.00 33.63 208 ARG A O 1
#

Secondary structure (DSSP, 8-state):
--SEEEEE-STTSSHHHHHHHHHHHHT--EEEHHHHHHHHHHHHHHHT--TT-HHHHHHHHHHTT-EEE--TT--EEEETTEE-GGGSSSHHHHHHHHHHHT-HHHHHHHHHHHHHSPSPEEEEESSIIIII-TT-SEEEEEE--HHHHHHHHHHTSSS-HHHHHHHHHHHHHT--PPPPTTPEEEETTTS-HHHHHHHHHHHHH-

Radius of gyration: 16.35 Å; Cα contacts (8 Å, |Δi|>4): 335; chains: 1; bounding box: 38×38×45 Å

B-factor: mean 19.5, std 7.72, range [8.36, 53.42]

Foldseek 3Di:
DWFEEEEEEDAQLCSQVLQLLLCVVVVHFEAELVQLLLVLQVQCVVVVHDLVPVVVSVCQCVVQVWAWATDSVHIFIAGVRRTCVVVRLAPVSVQCSVSNCPDPSSVVVSLVRVVVDRDDGYYYYHACCPPRCVVTPAYAYEYEDLQVSLCSSQVVYPDHSVVSSVVVVVVVVVHDRDGRPPHHYDYCVVPPSVRVSVVSNVVVVD

Organism: Thermus thermophilus (strain ATCC 27634 / DSM 579 / HB8) (NCBI:txid300852)

Nearest PDB structures (foldseek):
  7ckj-assembly1_A  TM=1.005E+00  e=1.130E-43  Thermus thermophilus HB8
  3akd-assembly1_A  TM=1.001E+00  e=9.201E-40  Thermus thermophilus HB8
  3akc-assembly1_A  TM=9.846E-01  e=2.321E-39  Thermus thermophilus HB8
  3w90-assembly1_A  TM=7.490E-01  e=2.273E-32  Thermus thermophilus HB8
  3w8n-assembly1_A  TM=7.041E-01  e=6.899E-32  Thermus thermophilus HB8